Protein AF-0000000082939030 (afdb_homodimer)

InterPro domains:
  IPR020481 Intracellular proteinase inhibitor BsuPI [PF12690] (49-135)
  IPR038144 Intracellular proteinase inhibitor [G3DSA:2.60.40.2360] (42-151)

Organism: NCBI:txid1808955

Solvent-accessible surface area (backbone atoms only — not comparable to full-atom values): 18230 Å² total; per-residue (Å²): 138,85,81,76,84,74,91,91,85,88,84,84,90,90,85,90,88,83,92,78,88,68,80,72,76,74,73,77,71,75,73,68,77,65,82,63,80,65,75,61,36,76,47,55,48,65,44,75,77,48,93,59,28,31,40,43,34,41,32,26,39,28,93,51,74,45,75,42,42,24,58,30,44,51,61,60,45,40,36,35,24,40,82,85,68,46,74,76,44,51,55,66,65,37,40,55,63,49,81,36,78,44,71,48,75,38,42,54,74,32,67,49,74,36,41,38,31,57,71,71,48,65,75,66,71,42,52,33,34,42,39,37,30,44,48,45,67,62,81,80,38,58,68,44,66,43,76,48,72,42,124,128,90,75,80,73,79,87,80,87,79,91,80,85,76,90,85,80,83,74,84,75,79,77,79,73,77,70,76,71,72,73,67,76,63,80,62,79,63,76,62,38,78,45,57,47,65,45,76,79,49,92,60,27,32,40,42,34,40,33,25,40,27,92,50,74,45,75,42,40,23,57,31,45,49,61,58,45,40,34,36,23,41,83,86,68,46,74,76,44,50,56,67,64,36,42,55,62,48,80,36,77,46,72,48,75,37,41,52,74,32,65,49,74,36,43,38,32,56,72,70,48,65,74,67,72,43,52,33,36,43,38,37,32,43,46,46,67,62,80,80,39,59,68,44,65,43,77,48,73,42,126

pLDDT: mean 79.62, std 27.19, range [25.02, 98.81]

Foldseek 3Di:
DCPPPDDDDPCPDDDDDDDDDPPCPVPPPPPPVPPPPPAADFAWDWDAPDAQKIKIKTAARRQAKDKFKAQWPAWKWKFKAAPVRDTPDTPCVVDPTGRDIDMDIAHNGGMDMDMDHCVPVPDDFHKMKMWMFTDGPDDGTNIDMDMDGDD/DPCCPDDDDDDPPDDDPPPPDDPPPPPPPPPPVPPPPPAADFAWDWDAPDAQKIKIKTAARRQAKDKFKAQWPAWKWKFKAAPVRDTPDTPCVVDPTGRDIDMDIAHNGGMDMDMDHCVPVPDDFHKMKMWMFTDGPDDGTNIDMDMDGDD

Structure (mmCIF, N/CA/C/O backbone):
data_AF-0000000082939030-model_v1
#
loop_
_entity.id
_entity.type
_entity.pdbx_description
1 polymer 'Intracellular proteinase inhibitor (BsuPI)'
#
loop_
_atom_site.group_PDB
_atom_site.id
_atom_site.type_symbol
_atom_site.label_atom_id
_atom_site.label_alt_id
_atom_site.label_comp_id
_atom_site.label_asym_id
_atom_site.label_entity_id
_atom_site.label_seq_id
_atom_site.pdbx_PDB_ins_code
_atom_site.Cartn_x
_atom_site.Cartn_y
_atom_site.Cartn_z
_atom_site.occupancy
_atom_site.B_iso_or_equiv
_atom_site.auth_seq_id
_atom_site.auth_comp_id
_atom_site.auth_asym_id
_atom_site.auth_atom_id
_atom_site.pdbx_PDB_model_num
ATOM 1 N N . MET A 1 1 ? 25.219 78.696 67.198 1 27.63 1 MET A N 1
ATOM 2 C CA . MET A 1 1 ? 23.773 78.519 67.307 1 27.63 1 MET A CA 1
ATOM 3 C C . MET A 1 1 ? 23.116 78.547 65.931 1 27.63 1 MET A C 1
ATOM 5 O O . MET A 1 1 ? 23.678 79.096 64.981 1 27.63 1 MET A O 1
ATOM 9 N N . LYS A 1 2 ? 21.917 77.619 65.977 1 35.75 2 LYS A N 1
ATOM 10 C CA . LYS A 1 2 ? 21.156 76.784 65.052 1 35.75 2 LYS A CA 1
ATOM 11 C C . LYS A 1 2 ? 20.314 77.637 64.107 1 35.75 2 LYS A C 1
ATOM 13 O O . LYS A 1 2 ? 19.425 78.368 64.549 1 35.75 2 LYS A O 1
ATOM 18 N N . LYS A 1 3 ? 20.785 78.223 62.992 1 34.64 3 LYS A N 1
ATOM 19 C CA . LYS A 1 3 ? 20.229 78.981 61.876 1 34.64 3 LYS A CA 1
ATOM 20 C C . LYS A 1 3 ? 19.034 78.258 61.261 1 34.64 3 LYS A C 1
ATOM 22 O O . LYS A 1 3 ? 18.673 78.511 60.11 1 34.64 3 LYS A O 1
ATOM 27 N N . LEU A 1 4 ? 18.118 77.507 61.943 1 40.45 4 LEU A N 1
ATOM 28 C CA . LEU A 1 4 ? 17.317 76.431 61.371 1 40.45 4 LEU A CA 1
ATOM 29 C C . LEU A 1 4 ? 16.117 76.99 60.613 1 40.45 4 LEU A C 1
ATOM 31 O O . LEU A 1 4 ? 15.013 76.448 60.705 1 40.45 4 LEU A O 1
ATOM 35 N N . LEU A 1 5 ? 16.196 78.016 59.73 1 34.94 5 LEU A N 1
ATOM 36 C CA . LEU A 1 5 ? 14.947 78.562 59.21 1 34.94 5 LEU A CA 1
ATOM 37 C C . LEU A 1 5 ? 14.15 77.491 58.473 1 34.94 5 LEU A C 1
ATOM 39 O O . LEU A 1 5 ? 14.663 76.854 57.55 1 34.94 5 LEU A O 1
ATOM 43 N N . VAL A 1 6 ? 12.873 76.947 58.691 1 32.8 6 VAL A N 1
ATOM 44 C CA . VAL A 1 6 ? 11.83 75.931 58.6 1 32.8 6 VAL A CA 1
ATOM 45 C C . VAL A 1 6 ? 11.111 76.047 57.259 1 32.8 6 VAL A C 1
ATOM 47 O O . VAL A 1 6 ? 10.629 75.048 56.718 1 32.8 6 VAL A O 1
ATOM 50 N N . ILE A 1 7 ? 10.906 77.179 56.476 1 37.72 7 ILE A N 1
ATOM 51 C CA . ILE A 1 7 ? 9.524 77.273 56.018 1 37.72 7 ILE A CA 1
ATOM 52 C C . ILE A 1 7 ? 9.233 76.15 55.024 1 37.72 7 ILE A C 1
ATOM 54 O O . ILE A 1 7 ? 10.083 75.808 54.199 1 37.72 7 ILE A O 1
ATOM 58 N N . PHE A 1 8 ? 7.811 75.643 54.644 1 34.33 8 PHE A N 1
ATOM 59 C CA . PHE A 1 8 ? 6.743 74.669 54.452 1 34.33 8 PHE A CA 1
ATOM 60 C C . PHE A 1 8 ? 6.624 74.28 52.983 1 34.33 8 PHE A C 1
ATOM 62 O O . PHE A 1 8 ? 7.11 74.995 52.104 1 34.33 8 PHE A O 1
ATOM 69 N N . LEU A 1 9 ? 5.401 73.431 52.402 1 35.35 9 LEU A N 1
ATOM 70 C CA . LEU A 1 9 ? 4.833 72.199 51.865 1 35.35 9 LEU A CA 1
ATOM 71 C C . LEU A 1 9 ? 4.259 72.428 50.471 1 35.35 9 LEU A C 1
ATOM 73 O O . LEU A 1 9 ? 3.267 73.142 50.312 1 35.35 9 LEU A O 1
ATOM 77 N N . SER A 1 10 ? 4.915 72.52 49.252 1 37.52 10 SER A N 1
ATOM 78 C CA . SER A 1 10 ? 4.423 72.851 47.918 1 37.52 10 SER A CA 1
ATOM 79 C C . SER A 1 10 ? 3.419 71.814 47.426 1 37.52 10 SER A C 1
ATOM 81 O O . SER A 1 10 ? 3.735 70.625 47.347 1 37.52 10 SER A O 1
ATOM 83 N N . VAL A 1 11 ? 2 71.928 47.284 1 33.29 11 VAL A N 1
ATOM 84 C CA . VAL A 1 11 ? 0.826 71.096 47.037 1 33.29 11 VAL A CA 1
ATOM 85 C C . VAL A 1 11 ? 0.73 70.767 45.549 1 33.29 11 VAL A C 1
ATOM 87 O O . VAL A 1 11 ? 0.464 71.647 44.727 1 33.29 11 VAL A O 1
ATOM 90 N N . ILE A 1 12 ? 1.333 69.787 44.789 1 36.91 12 ILE A N 1
ATOM 91 C CA . ILE A 1 12 ? 1.419 69.425 43.379 1 36.91 12 ILE A CA 1
ATOM 92 C C . ILE A 1 12 ? 0.128 68.734 42.944 1 36.91 12 ILE A C 1
ATOM 94 O O . ILE A 1 12 ? -0.037 67.529 43.147 1 36.91 12 ILE A O 1
ATOM 98 N N . PHE A 1 13 ? -1.214 69.065 43.159 1 28.65 13 PHE A N 1
ATOM 99 C CA . PHE A 1 13 ? -2.275 68.077 43.009 1 28.65 13 PHE A CA 1
ATOM 100 C C . PHE A 1 13 ? -2.457 67.695 41.545 1 28.65 13 PHE A C 1
ATOM 102 O O . PHE A 1 13 ? -2.057 68.442 40.649 1 28.65 13 PHE A O 1
ATOM 109 N N . MET A 1 14 ? -3.554 66.578 41.044 1 29.01 14 MET A N 1
ATOM 110 C CA . MET A 1 14 ? -3.949 65.321 40.415 1 29.01 14 MET A CA 1
ATOM 111 C C . MET A 1 14 ? -4.69 65.577 39.107 1 29.01 14 MET A C 1
ATOM 113 O O . MET A 1 14 ? -4.471 64.877 38.117 1 29.01 14 MET A O 1
ATOM 117 N N . THR A 1 15 ? -5.951 66.278 38.696 1 30.48 15 THR A N 1
ATOM 118 C CA . THR A 1 15 ? -7.192 65.561 38.425 1 30.48 15 THR A CA 1
ATOM 119 C C . THR A 1 15 ? -7.402 65.392 36.923 1 30.48 15 THR A C 1
ATOM 121 O O . THR A 1 15 ? -7.813 64.324 36.464 1 30.48 15 THR A O 1
ATOM 124 N N . ALA A 1 16 ? -7.603 66.352 35.87 1 33.06 16 ALA A N 1
ATOM 125 C CA . ALA A 1 16 ? -8.897 66.433 35.197 1 33.06 16 ALA A CA 1
ATOM 126 C C . ALA A 1 16 ? -8.964 65.463 34.021 1 33.06 16 ALA A C 1
ATOM 128 O O . ALA A 1 16 ? -7.934 65.094 33.452 1 33.06 16 ALA A O 1
ATOM 129 N N . CYS A 1 17 ? -10.363 64.973 33.2 1 34.7 17 CYS A N 1
ATOM 130 C CA . CYS A 1 17 ? -11.235 64.032 32.504 1 34.7 17 CYS A CA 1
ATOM 131 C C . CYS A 1 17 ? -11.126 64.203 30.994 1 34.7 17 CYS A C 1
ATOM 133 O O . CYS A 1 17 ? -11.734 65.109 30.422 1 34.7 17 CYS A O 1
ATOM 135 N N . GLY A 1 18 ? -10.104 64.376 30.248 1 31.26 18 GLY A N 1
ATOM 136 C CA . GLY A 1 18 ? -10.194 64.746 28.845 1 31.26 18 GLY A CA 1
ATOM 137 C C . GLY A 1 18 ? -10.971 63.743 28.012 1 31.26 18 GLY A C 1
ATOM 138 O O . GLY A 1 18 ? -10.869 62.534 28.232 1 31.26 18 GLY A O 1
ATOM 139 N N . ALA A 1 19 ? -11.98 64.06 27.081 1 31.58 19 ALA A N 1
ATOM 140 C CA . ALA A 1 19 ? -13.083 63.611 26.235 1 31.58 19 ALA A CA 1
ATOM 141 C C . ALA A 1 19 ? -12.601 62.602 25.197 1 31.58 19 ALA A C 1
ATOM 143 O O . ALA A 1 19 ? -11.415 62.563 24.863 1 31.58 19 ALA A O 1
ATOM 144 N N . GLY A 1 20 ? -13.591 61.816 24.394 1 26.85 20 GLY A N 1
ATOM 145 C CA . GLY A 1 20 ? -14.018 60.491 23.973 1 26.85 20 GLY A CA 1
ATOM 146 C C . GLY A 1 20 ? -13.449 60.08 22.628 1 26.85 20 GLY A C 1
ATOM 147 O O . GLY A 1 20 ? -13.134 58.908 22.413 1 26.85 20 GLY A O 1
ATOM 148 N N . ASN A 1 21 ? -13.689 60.785 21.423 1 30.57 21 ASN A N 1
ATOM 149 C CA . ASN A 1 21 ? -14.315 60.12 20.285 1 30.57 21 ASN A CA 1
ATOM 150 C C . ASN A 1 21 ? -13.289 59.363 19.445 1 30.57 21 ASN A C 1
ATOM 152 O O . ASN A 1 21 ? -12.48 59.975 18.746 1 30.57 21 ASN A O 1
ATOM 156 N N . SER A 1 22 ? -12.637 58.367 19.888 1 26.64 22 SER A N 1
ATOM 157 C CA . SER A 1 22 ? -11.517 57.682 19.252 1 26.64 22 SER A CA 1
ATOM 158 C C . SER A 1 22 ? -11.975 56.887 18.034 1 26.64 22 SER A C 1
ATOM 160 O O . SER A 1 22 ? -12.77 55.953 18.159 1 26.64 22 SER A O 1
ATOM 162 N N . GLU A 1 23 ? -12.233 57.635 16.859 1 30.82 23 GLU A N 1
ATOM 163 C CA . GLU A 1 23 ? -12.521 56.888 15.638 1 30.82 23 GLU A CA 1
ATOM 164 C C . GLU A 1 23 ? -11.514 55.761 15.43 1 30.82 23 GLU A C 1
ATOM 166 O O . GLU A 1 23 ? -10.304 55.996 15.422 1 30.82 23 GLU A O 1
ATOM 171 N N . GLN A 1 24 ? -11.801 54.52 15.892 1 27.35 24 GLN A N 1
ATOM 172 C CA . GLN A 1 24 ? -11.085 53.249 15.869 1 27.35 24 GLN A CA 1
ATOM 173 C C . GLN A 1 24 ? -10.743 52.836 14.441 1 27.35 24 GLN A C 1
ATOM 175 O O . GLN A 1 24 ? -11.638 52.608 13.624 1 27.35 24 GLN A O 1
ATOM 180 N N . THR A 1 25 ? -9.924 53.685 13.732 1 30.39 25 THR A N 1
ATOM 181 C CA . THR A 1 25 ? -9.527 53.116 12.448 1 30.39 25 THR A CA 1
ATOM 182 C C . THR A 1 25 ? -9.049 51.677 12.619 1 30.39 25 THR A C 1
ATOM 184 O O . THR A 1 25 ? -8.087 51.419 13.346 1 30.39 25 THR A O 1
ATOM 187 N N . GLN A 1 26 ? -9.975 50.677 12.657 1 28.73 26 GLN A N 1
ATOM 188 C CA . GLN A 1 26 ? -9.759 49.234 12.669 1 28.73 26 GLN A CA 1
ATOM 189 C C . GLN A 1 26 ? -8.735 48.822 11.616 1 28.73 26 GLN A C 1
ATOM 191 O O . GLN A 1 26 ? -8.977 48.968 10.416 1 28.73 26 GLN A O 1
ATOM 196 N N . GLY A 1 27 ? -7.51 49.249 11.771 1 27.67 27 GLY A N 1
ATOM 197 C CA . GLY A 1 27 ? -6.509 48.664 10.893 1 27.67 27 GLY A CA 1
ATOM 198 C C . GLY A 1 27 ? -6.594 47.151 10.815 1 27.67 27 GLY A C 1
ATOM 199 O O . GLY A 1 27 ? -6.541 46.467 11.84 1 27.67 27 GLY A O 1
ATOM 200 N N . ASN A 1 28 ? -7.468 46.548 9.941 1 31.02 28 ASN A N 1
ATOM 201 C CA . ASN A 1 28 ? -7.516 45.132 9.593 1 31.02 28 ASN A CA 1
ATOM 202 C C . ASN A 1 28 ? -6.117 44.552 9.405 1 31.02 28 ASN A C 1
ATOM 204 O O . ASN A 1 28 ? -5.377 44.981 8.518 1 31.02 28 ASN A O 1
ATOM 208 N N . GLY A 1 29 ? -5.387 44.406 10.481 1 28.16 29 GLY A N 1
ATOM 209 C CA . GLY A 1 29 ? -4.173 43.606 10.45 1 28.16 29 GLY A CA 1
ATOM 210 C C . GLY A 1 29 ? -4.332 42.312 9.675 1 28.16 29 GLY A C 1
ATOM 211 O O . GLY A 1 29 ? -5.21 41.503 9.981 1 28.16 29 GLY A O 1
ATOM 212 N N . SER A 1 30 ? -4.196 42.391 8.383 1 32.96 30 SER A N 1
ATOM 213 C CA . SER A 1 30 ? -4.029 41.18 7.587 1 32.96 30 SER A CA 1
ATOM 214 C C . SER A 1 30 ? -3.066 40.205 8.258 1 32.96 30 SER A C 1
ATOM 216 O O . SER A 1 30 ? -1.911 40.547 8.519 1 32.96 30 SER A O 1
ATOM 218 N N . ASP A 1 31 ? -3.531 39.432 9.258 1 32.42 31 ASP A N 1
ATOM 219 C CA . ASP A 1 31 ? -2.866 38.201 9.674 1 32.42 31 ASP A CA 1
ATOM 220 C C . ASP A 1 31 ? -2.298 37.451 8.471 1 32.42 31 ASP A C 1
ATOM 222 O O . ASP A 1 31 ? -3.05 36.905 7.661 1 32.42 31 ASP A O 1
ATOM 226 N N . THR A 1 32 ? -1.376 38.106 7.8 1 32.82 32 THR A N 1
ATOM 227 C CA . THR A 1 32 ? -0.631 37.197 6.937 1 32.82 32 THR A CA 1
ATOM 228 C C . THR A 1 32 ? -0.187 35.959 7.711 1 32.82 32 THR A C 1
ATOM 230 O O . THR A 1 32 ? 0.552 36.065 8.692 1 32.82 32 THR A O 1
ATOM 233 N N . ASN A 1 33 ? -1.096 35.034 8.026 1 34.3 33 ASN A N 1
ATOM 234 C CA . ASN A 1 33 ? -0.663 33.672 8.32 1 34.3 33 ASN A CA 1
ATOM 235 C C . ASN A 1 33 ? 0.625 33.322 7.581 1 34.3 33 ASN A C 1
ATOM 237 O O . ASN A 1 33 ? 0.607 33.078 6.374 1 34.3 33 ASN A O 1
ATOM 241 N N . GLY A 1 34 ? 1.641 34.076 7.76 1 33.07 34 GLY A N 1
ATOM 242 C CA . GLY A 1 34 ? 2.966 33.677 7.313 1 33.07 34 GLY A CA 1
ATOM 243 C C . GLY A 1 34 ? 3.243 32.199 7.511 1 33.07 34 GLY A C 1
ATOM 244 O O . GLY A 1 34 ? 3.209 31.701 8.638 1 33.07 34 GLY A O 1
ATOM 245 N N . SER A 1 35 ? 2.812 31.304 6.677 1 41.14 35 SER A N 1
ATOM 246 C CA . SER A 1 35 ? 3.434 29.985 6.606 1 41.14 35 SER A CA 1
ATOM 247 C C . SER A 1 35 ? 4.93 30.064 6.891 1 41.14 35 SER A C 1
ATOM 249 O O . SER A 1 35 ? 5.719 30.401 6.005 1 41.14 35 SER A O 1
ATOM 251 N N . GLY A 1 36 ? 5.429 30.705 7.941 1 39.02 36 GLY A N 1
ATOM 252 C CA . GLY A 1 36 ? 6.811 30.695 8.392 1 39.02 36 GLY A CA 1
ATOM 253 C C . GLY A 1 36 ? 7.502 29.363 8.168 1 39.02 36 GLY A C 1
ATOM 254 O O . GLY A 1 36 ? 6.943 28.308 8.472 1 39.02 36 GLY A O 1
ATOM 255 N N . ILE A 1 37 ? 8.29 29.198 7.112 1 47.99 37 ILE A N 1
ATOM 256 C CA . ILE A 1 37 ? 9.293 28.14 7.052 1 47.99 37 ILE A CA 1
ATOM 257 C C . ILE A 1 37 ? 9.962 27.985 8.415 1 47.99 37 ILE A C 1
ATOM 259 O O . ILE A 1 37 ? 10.595 28.919 8.913 1 47.99 37 ILE A O 1
ATOM 263 N N . VAL A 1 38 ? 9.309 27.435 9.387 1 53.34 38 VAL A N 1
ATOM 264 C CA . VAL A 1 38 ? 10.036 27.069 10.598 1 53.34 38 VAL A CA 1
ATOM 265 C C . VAL A 1 38 ? 11.319 26.33 10.228 1 53.34 38 VAL A C 1
ATOM 267 O O . VAL A 1 38 ? 11.272 25.196 9.745 1 53.34 38 VAL A O 1
ATOM 270 N N . ALA A 1 39 ? 12.45 26.99 10.027 1 63.66 39 ALA A N 1
ATOM 271 C CA . ALA A 1 39 ? 13.809 26.471 9.892 1 63.66 39 ALA A CA 1
ATOM 272 C C . ALA A 1 39 ? 14.165 25.557 11.061 1 63.66 39 ALA A C 1
ATOM 274 O O . ALA A 1 39 ? 13.712 25.773 12.187 1 63.66 39 ALA A O 1
ATOM 275 N N . GLY A 1 40 ? 14.579 24.304 10.845 1 80.09 40 GLY A N 1
ATOM 276 C CA . GLY A 1 40 ? 15.185 23.423 11.83 1 80.09 40 GLY A CA 1
ATOM 277 C C . GLY A 1 40 ? 14.313 22.232 12.182 1 80.09 40 GLY A C 1
ATOM 278 O O . GLY A 1 40 ? 14.454 21.65 13.259 1 80.09 40 GLY A O 1
ATOM 279 N N . GLU A 1 41 ? 13.222 22.019 11.43 1 93.85 41 GLU A N 1
ATOM 280 C CA . GLU A 1 41 ? 12.414 20.849 11.762 1 93.85 41 GLU A CA 1
ATOM 281 C C . GLU A 1 41 ? 12.003 20.087 10.505 1 93.85 41 GLU A C 1
ATOM 283 O O . GLU A 1 41 ? 12.166 20.586 9.389 1 93.85 41 GLU A O 1
ATOM 288 N N . MET A 1 42 ? 11.605 18.855 10.671 1 97.23 42 MET A N 1
ATOM 289 C CA . MET A 1 42 ? 10.845 18.145 9.647 1 97.23 42 MET A CA 1
ATOM 290 C C . MET A 1 42 ? 9.421 18.683 9.555 1 97.23 42 MET A C 1
ATOM 292 O O . MET A 1 42 ? 8.698 18.712 10.553 1 97.23 42 MET A O 1
ATOM 296 N N . VAL A 1 43 ? 9.007 19.137 8.382 1 97.87 43 VAL A N 1
ATOM 297 C CA . VAL A 1 43 ? 7.724 19.816 8.237 1 97.87 43 VAL A CA 1
ATOM 298 C C . VAL A 1 43 ? 6.805 18.996 7.334 1 97.87 43 VAL A C 1
ATOM 300 O O . VAL A 1 43 ? 7.044 18.885 6.13 1 97.87 43 VAL A O 1
ATOM 303 N N . PRO A 1 44 ? 5.734 18.442 7.863 1 98.52 44 PRO A N 1
ATOM 304 C CA . PRO A 1 44 ? 4.743 17.77 7.021 1 98.52 44 PRO A CA 1
ATOM 305 C C . PRO A 1 44 ? 3.768 18.746 6.364 1 98.52 44 PRO A C 1
ATOM 307 O O . PRO A 1 44 ? 3.472 19.802 6.929 1 98.52 44 PRO A O 1
ATOM 310 N N . SER A 1 45 ? 3.277 18.407 5.171 1 98.6 45 SER A N 1
ATOM 311 C CA . SER A 1 45 ? 2.216 19.135 4.482 1 98.6 45 SER A CA 1
ATOM 312 C C . SER A 1 45 ? 1.326 18.188 3.683 1 98.6 45 SER A C 1
ATOM 314 O O . SER A 1 45 ? 1.759 17.103 3.29 1 98.6 45 SER A O 1
ATOM 316 N N . LEU A 1 46 ? 0.088 18.551 3.544 1 98.81 46 LEU A N 1
ATOM 317 C CA . LEU A 1 46 ? -0.92 17.817 2.787 1 98.81 46 LEU A CA 1
ATOM 318 C C . LEU A 1 46 ? -1.79 18.77 1.974 1 98.81 46 LEU A C 1
ATOM 320 O O . LEU A 1 46 ? -2.447 19.649 2.536 1 98.81 46 LEU A O 1
ATOM 324 N N . ALA A 1 47 ? -1.708 18.585 0.64 1 98.19 47 ALA A N 1
ATOM 325 C CA . ALA A 1 47 ? -2.453 19.485 -0.237 1 98.19 47 ALA A CA 1
ATOM 326 C C . ALA A 1 47 ? -3.184 18.706 -1.327 1 98.19 47 ALA A C 1
ATOM 328 O O . ALA A 1 47 ? -2.656 17.729 -1.862 1 98.19 47 ALA A O 1
ATOM 329 N N . GLU A 1 48 ? -4.315 19.164 -1.676 1 98.13 48 GLU A N 1
ATOM 330 C CA . GLU A 1 48 ? -5.008 18.627 -2.843 1 98.13 48 GLU A CA 1
ATOM 331 C C . GLU A 1 48 ? -4.451 19.218 -4.135 1 98.13 48 GLU A C 1
ATOM 333 O O . GLU A 1 48 ? -4.5 20.432 -4.341 1 98.13 48 GLU A O 1
ATOM 338 N N . LYS A 1 49 ? -3.987 18.33 -4.996 1 97.52 49 LYS A N 1
ATOM 339 C CA . LYS A 1 49 ? -3.356 18.788 -6.23 1 97.52 49 LYS A CA 1
ATOM 340 C C . LYS A 1 49 ? -4.351 18.799 -7.386 1 97.52 49 LYS A C 1
ATOM 342 O O . LYS A 1 49 ? -4.202 19.572 -8.334 1 97.52 49 LYS A O 1
ATOM 347 N N . SER A 1 50 ? -5.276 17.932 -7.383 1 96.59 50 SER A N 1
ATOM 348 C CA . SER A 1 50 ? -6.415 17.826 -8.289 1 96.59 50 SER A CA 1
ATOM 349 C C . SER A 1 50 ? -7.596 17.136 -7.614 1 96.59 50 SER A C 1
ATOM 351 O O . SER A 1 50 ? -7.514 16.756 -6.444 1 96.59 50 SER A O 1
ATOM 353 N N . THR A 1 51 ? -8.652 17.043 -8.267 1 96 51 THR A N 1
ATOM 354 C CA . THR A 1 51 ? -9.867 16.528 -7.647 1 96 51 THR A CA 1
ATOM 355 C C . THR A 1 51 ? -9.606 15.178 -6.985 1 96 51 THR A C 1
ATOM 357 O O . THR A 1 51 ? -9.344 14.186 -7.669 1 96 51 THR A O 1
ATOM 360 N N . LEU A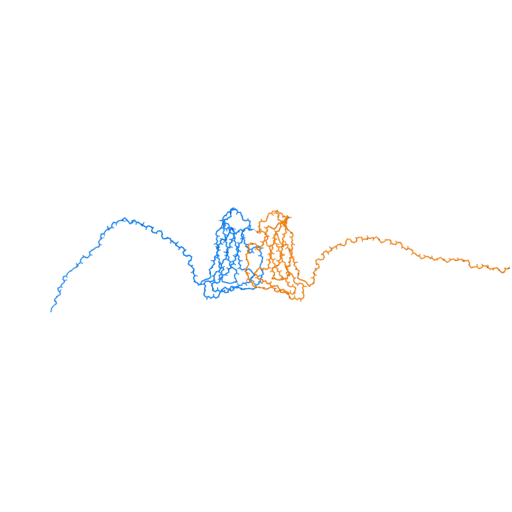 1 52 ? -9.638 15.203 -5.698 1 97.04 52 LEU A N 1
ATOM 361 C CA . LEU A 1 52 ? -9.545 14.015 -4.857 1 97.04 52 LEU A CA 1
ATOM 362 C C . LEU A 1 52 ? -8.168 13.37 -4.978 1 97.04 52 LEU A C 1
ATOM 364 O O . LEU A 1 52 ? -8.009 12.179 -4.701 1 97.04 52 LEU A O 1
ATOM 368 N N . MET A 1 53 ? -7.141 14.176 -5.488 1 97.62 53 MET A N 1
ATOM 369 C CA . MET A 1 53 ? -5.732 13.799 -5.535 1 97.62 53 MET A CA 1
ATOM 370 C C . MET A 1 53 ? -4.905 14.663 -4.589 1 97.62 53 MET A C 1
ATOM 372 O O . MET A 1 53 ? -4.896 15.889 -4.709 1 97.62 53 MET A O 1
ATOM 376 N N . PHE A 1 54 ? -4.184 14 -3.698 1 98.56 54 PHE A N 1
ATOM 377 C CA . PHE A 1 54 ? -3.476 14.727 -2.651 1 98.56 54 PHE A CA 1
ATOM 378 C C . PHE A 1 54 ? -1.986 14.407 -2.683 1 98.56 54 PHE A C 1
ATOM 380 O O . PHE A 1 54 ? -1.587 13.326 -3.12 1 98.56 54 PHE A O 1
ATOM 387 N N . GLU A 1 55 ? -1.254 15.333 -2.275 1 98.54 55 GLU A N 1
ATOM 388 C CA . GLU A 1 55 ? 0.185 15.175 -2.088 1 98.54 55 GLU A CA 1
ATOM 389 C C . GLU A 1 55 ? 0.575 15.353 -0.624 1 98.54 55 GLU A C 1
ATOM 391 O O . GLU A 1 55 ? 0.332 16.408 -0.035 1 98.54 55 GLU A O 1
ATOM 396 N N . TYR A 1 56 ? 1.013 14.296 0.028 1 98.61 56 TYR A N 1
ATOM 397 C CA . TYR A 1 56 ? 1.605 14.297 1.362 1 98.61 56 TYR A CA 1
ATOM 398 C C . TYR A 1 56 ? 3.12 14.436 1.285 1 98.61 56 TYR A C 1
ATOM 400 O O . TYR A 1 56 ? 3.8 13.587 0.704 1 98.61 56 TYR A O 1
ATOM 408 N N . LYS A 1 57 ? 3.732 15.476 1.926 1 98.28 57 LYS A N 1
ATOM 409 C CA . LYS A 1 57 ? 5.16 15.776 1.863 1 98.28 57 LYS A CA 1
ATOM 410 C C . LYS A 1 57 ? 5.744 15.962 3.261 1 98.28 57 LYS A C 1
ATOM 412 O O . LYS A 1 57 ? 5.087 16.514 4.146 1 98.28 57 LYS A O 1
ATOM 417 N N . ILE A 1 58 ? 6.941 15.495 3.43 1 98.24 58 ILE A N 1
ATOM 418 C CA . ILE A 1 58 ? 7.752 15.806 4.603 1 98.24 58 ILE A CA 1
ATOM 419 C C . ILE A 1 58 ? 9.066 16.449 4.166 1 98.24 58 ILE A C 1
ATOM 421 O O . ILE A 1 58 ? 9.906 15.797 3.541 1 98.24 58 ILE A O 1
ATOM 425 N N . LYS A 1 59 ? 9.27 17.659 4.501 1 98.17 59 LYS A N 1
ATOM 426 C CA . LYS A 1 59 ? 10.465 18.4 4.11 1 98.17 59 LYS A CA 1
ATOM 427 C C . LYS A 1 59 ? 11.434 18.539 5.28 1 98.17 59 LYS A C 1
ATOM 429 O O . LYS A 1 59 ? 11.024 18.857 6.398 1 98.17 59 LYS A O 1
ATOM 434 N N . ASN A 1 60 ? 12.684 18.311 5.031 1 98.13 60 ASN A N 1
ATOM 435 C CA . ASN A 1 60 ? 13.726 18.522 6.03 1 98.13 60 ASN A CA 1
ATOM 436 C C . ASN A 1 60 ? 14.262 19.95 5.99 1 98.13 60 ASN A C 1
ATOM 438 O O . ASN A 1 60 ? 15.095 20.281 5.143 1 98.13 60 ASN A O 1
ATOM 442 N N . GLN A 1 61 ? 13.818 20.662 6.927 1 97.26 61 GLN A N 1
ATOM 443 C CA . GLN A 1 61 ? 14.286 22.041 7.006 1 97.26 61 GLN A CA 1
ATOM 444 C C . GLN A 1 61 ? 15.336 22.204 8.101 1 97.26 61 GLN A C 1
ATOM 446 O O . GLN A 1 61 ? 15.514 23.298 8.641 1 97.26 61 GLN A O 1
ATOM 451 N N . THR A 1 62 ? 15.85 21.175 8.514 1 96.12 62 THR A N 1
ATOM 452 C CA . THR A 1 62 ? 16.986 21.22 9.428 1 96.12 62 THR A CA 1
ATOM 453 C C . THR A 1 62 ? 18.297 21.33 8.656 1 96.12 62 THR A C 1
ATOM 455 O O . THR A 1 62 ? 18.297 21.365 7.424 1 96.12 62 THR A O 1
ATOM 458 N N . GLU A 1 63 ? 19.379 21.346 9.364 1 96.44 63 GLU A N 1
ATOM 459 C CA . GLU A 1 63 ? 20.698 21.481 8.753 1 96.44 63 GLU A CA 1
ATOM 460 C C . GLU A 1 63 ? 21.43 20.142 8.718 1 96.44 63 GLU A C 1
ATOM 462 O O . GLU A 1 63 ? 22.6 20.078 8.335 1 96.44 63 GLU A O 1
ATOM 467 N N . SER A 1 64 ? 20.74 19.075 9.114 1 97.07 64 SER A N 1
ATOM 468 C CA . SER A 1 64 ? 21.377 17.764 9.186 1 97.07 64 SER A CA 1
ATOM 469 C C . SER A 1 64 ? 20.526 16.698 8.504 1 97.07 64 SER A C 1
ATOM 471 O O . SER A 1 64 ? 19.315 16.87 8.347 1 97.07 64 SER A O 1
ATOM 473 N N . ASP A 1 65 ? 21.188 15.659 8.124 1 97.54 65 ASP A N 1
ATOM 474 C CA . ASP A 1 65 ? 20.464 14.492 7.629 1 97.54 65 ASP A CA 1
ATOM 475 C C . ASP A 1 65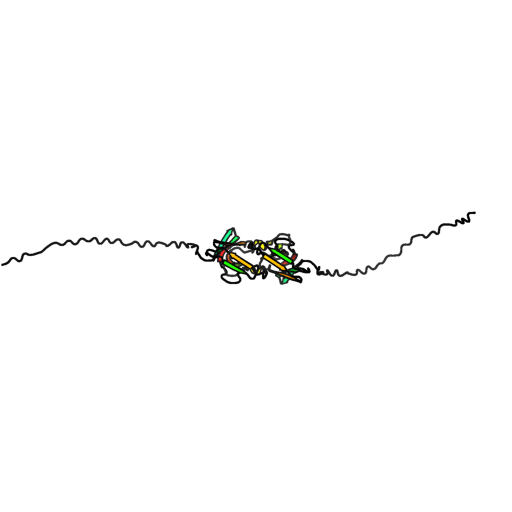 ? 19.525 13.935 8.697 1 97.54 65 ASP A C 1
ATOM 477 O O . ASP A 1 65 ? 19.893 13.847 9.87 1 97.54 65 ASP A O 1
ATOM 481 N N . VAL A 1 66 ? 18.335 13.641 8.3 1 97.16 66 VAL A N 1
ATOM 482 C CA . VAL A 1 66 ? 17.399 12.937 9.17 1 97.16 66 VAL A CA 1
ATOM 483 C C . VAL A 1 66 ? 17.142 11.534 8.625 1 97.16 66 VAL A C 1
ATOM 485 O O . VAL A 1 66 ? 16.749 11.373 7.467 1 97.16 66 VAL A O 1
ATOM 488 N N . THR A 1 67 ? 17.42 10.529 9.379 1 96.86 67 THR A N 1
ATOM 489 C CA . THR A 1 67 ? 17.193 9.145 8.978 1 96.86 67 THR A CA 1
ATOM 490 C C . THR A 1 67 ? 15.976 8.566 9.694 1 96.86 67 THR A C 1
ATOM 492 O O . THR A 1 67 ? 15.899 8.599 10.924 1 96.86 67 THR A O 1
ATOM 495 N N . LEU A 1 68 ? 15.012 8.106 8.904 1 96.61 68 LEU A N 1
ATOM 496 C CA . LEU A 1 68 ? 13.839 7.406 9.416 1 96.61 68 LEU A CA 1
ATOM 497 C C . LEU A 1 68 ? 13.972 5.901 9.212 1 96.61 68 LEU A C 1
ATOM 499 O O . LEU A 1 68 ? 14.183 5.438 8.089 1 96.61 68 LEU A O 1
ATOM 503 N N . GLU A 1 69 ? 13.795 5.155 10.285 1 96.02 69 GLU A N 1
ATOM 504 C CA . GLU A 1 69 ? 13.875 3.699 10.21 1 96.02 69 GLU A CA 1
ATOM 505 C C . GLU A 1 69 ? 12.486 3.068 10.243 1 96.02 69 GLU A C 1
ATOM 507 O O . GLU A 1 69 ? 11.593 3.557 10.937 1 96.02 69 GLU A O 1
ATOM 512 N N . PHE A 1 70 ? 12.418 2.002 9.49 1 93.62 70 PHE A N 1
ATOM 513 C CA . PHE A 1 70 ? 11.142 1.307 9.373 1 93.62 70 PHE A CA 1
ATOM 514 C C . PHE A 1 70 ? 11.317 -0.189 9.608 1 93.62 70 PHE A C 1
ATOM 516 O O . PHE A 1 70 ? 12.333 -0.769 9.219 1 93.62 70 PHE A O 1
ATOM 523 N N . THR A 1 71 ? 10.257 -0.788 10.154 1 93.14 71 THR A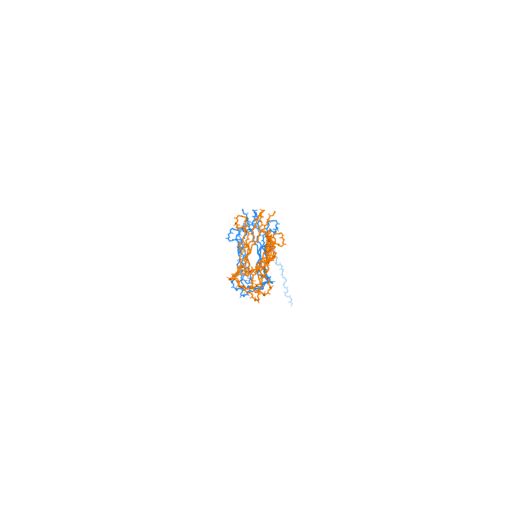 N 1
ATOM 524 C CA . THR A 1 71 ? 10.287 -2.223 10.413 1 93.14 71 THR A CA 1
ATOM 525 C C . THR A 1 71 ? 9.433 -2.974 9.396 1 93.14 71 THR A C 1
ATOM 527 O O . THR A 1 71 ? 9.303 -4.198 9.47 1 93.14 71 THR A O 1
ATOM 530 N N . SER A 1 72 ? 8.809 -2.249 8.595 1 91.29 72 SER A N 1
ATOM 531 C CA . SER A 1 72 ? 7.993 -2.819 7.528 1 91.29 72 SER A CA 1
ATOM 532 C C . SER A 1 72 ? 8.207 -2.078 6.212 1 91.29 72 SER A C 1
ATOM 534 O O . SER A 1 72 ? 8.836 -1.018 6.186 1 91.29 72 SER A O 1
ATOM 536 N N . SER A 1 73 ? 7.724 -2.627 5.1 1 89.52 73 SER A N 1
ATOM 537 C CA . SER A 1 73 ? 7.783 -1.961 3.803 1 89.52 73 SER A CA 1
ATOM 538 C C . SER A 1 73 ? 6.831 -0.771 3.749 1 89.52 73 SER A C 1
ATOM 540 O O . SER A 1 73 ? 6.915 0.056 2.839 1 89.52 73 SER A O 1
ATOM 542 N N . GLN A 1 74 ? 5.966 -0.64 4.686 1 92.69 74 GLN A N 1
ATOM 543 C CA . GLN A 1 74 ? 5.053 0.497 4.748 1 92.69 74 GLN A CA 1
ATOM 544 C C . GLN A 1 74 ? 5.786 1.77 5.157 1 92.69 74 GLN A C 1
ATOM 546 O O . GLN A 1 74 ? 6.536 1.774 6.136 1 92.69 74 GLN A O 1
ATOM 551 N N . ARG A 1 75 ? 5.527 2.894 4.447 1 94.26 75 ARG A N 1
ATOM 552 C CA . ARG A 1 75 ? 6.21 4.147 4.752 1 94.26 75 ARG A CA 1
ATOM 553 C C . ARG A 1 75 ? 5.236 5.182 5.306 1 94.26 75 ARG A C 1
ATOM 555 O O . ARG A 1 75 ? 5.628 6.061 6.076 1 94.26 75 ARG A O 1
ATOM 562 N N . TYR A 1 76 ? 4.032 5.03 4.924 1 96.82 76 TYR A N 1
ATOM 563 C CA . TYR A 1 76 ? 3.014 5.964 5.393 1 96.82 76 TYR A CA 1
ATOM 564 C C . TYR A 1 76 ? 1.641 5.302 5.428 1 96.82 76 TYR A C 1
ATOM 566 O O . TYR A 1 76 ? 1.477 4.174 4.957 1 96.82 76 TYR A O 1
ATOM 574 N N . ASP A 1 77 ? 0.744 5.955 6.067 1 97.33 77 ASP A N 1
ATOM 575 C CA . ASP A 1 77 ? -0.65 5.532 6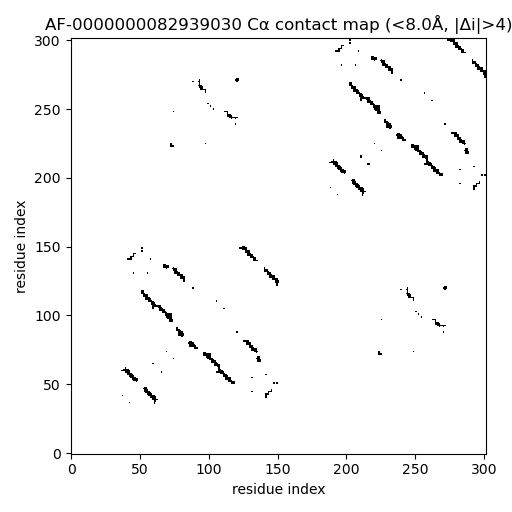.149 1 97.33 77 ASP A CA 1
ATOM 576 C C . ASP A 1 77 ? -1.594 6.729 6.053 1 97.33 77 ASP A C 1
ATOM 578 O O . ASP A 1 77 ? -1.156 7.879 6.131 1 97.33 77 ASP A O 1
ATOM 582 N N . PHE A 1 78 ? -2.821 6.38 5.727 1 97.69 78 PHE A N 1
ATOM 583 C CA . PHE A 1 78 ? -3.826 7.437 5.76 1 97.69 78 PHE A CA 1
ATOM 584 C C . PHE A 1 78 ? -5.206 6.862 6.057 1 97.69 78 PHE A C 1
ATOM 586 O O . PHE A 1 78 ? -5.449 5.673 5.84 1 97.69 78 PHE A O 1
ATOM 593 N N . SER A 1 79 ? -6.053 7.719 6.55 1 97.47 79 SER A N 1
ATOM 594 C CA . SER A 1 79 ? -7.453 7.39 6.797 1 97.47 79 SER A CA 1
ATOM 595 C C . SER A 1 79 ? -8.376 8.504 6.315 1 97.47 79 SER A C 1
ATOM 597 O O . SER A 1 79 ? -7.944 9.646 6.143 1 97.47 79 SER A O 1
ATOM 599 N N . VAL A 1 80 ? -9.573 8.149 6.045 1 97.23 80 VAL A N 1
ATOM 600 C CA . VAL A 1 80 ? -10.624 9.102 5.705 1 97.23 80 VAL A CA 1
ATOM 601 C C . VAL A 1 80 ? -11.74 9.034 6.745 1 97.23 80 VAL A C 1
ATOM 603 O O . VAL A 1 80 ? -12.235 7.951 7.064 1 97.23 80 VAL A O 1
ATOM 606 N N . GLU A 1 81 ? -12.027 10.168 7.213 1 98 81 GLU A N 1
ATOM 607 C CA . GLU A 1 81 ? -13.112 10.301 8.18 1 98 81 GLU A CA 1
ATOM 608 C C . GLU A 1 81 ? -14.266 11.118 7.605 1 98 81 GLU A C 1
ATOM 610 O O . GLU A 1 81 ? -14.046 12.074 6.858 1 98 81 GLU A O 1
ATOM 615 N N . ASN A 1 82 ? -15.46 10.705 8.037 1 96.53 82 ASN A N 1
ATOM 616 C CA . ASN A 1 82 ? -16.597 11.528 7.638 1 96.53 82 ASN A CA 1
ATOM 617 C C . ASN A 1 82 ? -16.857 12.648 8.641 1 96.53 82 ASN A C 1
ATOM 619 O O . ASN A 1 82 ? -16.1 12.818 9.599 1 96.53 82 ASN A O 1
ATOM 623 N N . LYS A 1 83 ? -17.887 13.396 8.348 1 92.7 83 LYS A N 1
ATOM 624 C CA . LYS A 1 83 ? -18.182 14.592 9.131 1 92.7 83 LYS A CA 1
ATOM 625 C C . LYS A 1 83 ? -18.543 14.232 10.57 1 92.7 83 LYS A C 1
ATOM 627 O O . LYS A 1 83 ? -18.462 15.076 11.465 1 92.7 83 LYS A O 1
ATOM 632 N N . LYS A 1 84 ? -18.935 12.991 10.771 1 94.3 84 LYS A N 1
ATOM 633 C CA . LYS A 1 84 ? -19.322 12.553 12.109 1 94.3 84 LYS A CA 1
ATOM 634 C C . LYS A 1 84 ? -18.111 12.067 12.9 1 94.3 84 LYS A C 1
ATOM 636 O O . LYS A 1 84 ? -18.242 11.657 14.056 1 94.3 84 LYS A O 1
ATOM 641 N N . GLY A 1 85 ? -16.984 11.988 12.312 1 94.13 85 GLY A N 1
ATOM 642 C CA . GLY A 1 85 ? -15.77 11.556 12.987 1 94.13 85 GLY A CA 1
ATOM 643 C C . GLY A 1 85 ? -15.522 10.064 12.869 1 94.13 85 GLY A C 1
ATOM 644 O O . GLY A 1 85 ? -14.618 9.527 13.514 1 94.13 85 GLY A O 1
ATOM 645 N N . GLU A 1 86 ? -16.295 9.488 12.047 1 95.92 86 GLU A N 1
ATOM 646 C CA . GLU A 1 86 ? -16.127 8.053 11.833 1 95.92 86 GLU A CA 1
ATOM 647 C C . GLU A 1 86 ? -15.076 7.774 10.762 1 95.92 86 GLU A C 1
ATOM 649 O O . GLU A 1 86 ? -15.096 8.385 9.692 1 95.92 86 GLU A O 1
ATOM 654 N N . GLU A 1 87 ? -14.168 6.902 11.082 1 96.24 87 GLU A N 1
ATOM 655 C CA . GLU A 1 87 ? -13.225 6.433 10.07 1 96.24 87 GLU A CA 1
ATOM 656 C C . GLU A 1 87 ? -13.899 5.482 9.086 1 96.24 87 GLU A C 1
ATOM 658 O O . GLU A 1 87 ? -14.307 4.38 9.46 1 96.24 87 GLU A O 1
ATOM 663 N N . ILE A 1 88 ? -13.982 5.939 7.866 1 93.13 88 ILE A N 1
ATOM 664 C CA . ILE A 1 88 ? -14.709 5.094 6.925 1 93.13 88 ILE A CA 1
ATOM 665 C C . ILE A 1 88 ? -13.72 4.33 6.047 1 93.13 88 ILE A C 1
ATOM 667 O O . ILE A 1 88 ? -14.109 3.421 5.31 1 93.13 88 ILE A O 1
ATOM 671 N N . TYR A 1 89 ? -12.464 4.776 6.047 1 93.76 89 TYR A N 1
ATOM 672 C CA . TYR A 1 89 ? -11.423 4.116 5.267 1 93.76 89 TYR A CA 1
ATOM 673 C C . TYR A 1 89 ? -10.07 4.224 5.961 1 93.76 89 TYR A C 1
ATOM 675 O O . TYR A 1 89 ? -9.724 5.278 6.499 1 93.76 89 TYR A O 1
ATOM 683 N N . LEU A 1 90 ? -9.33 3.123 6.033 1 95.72 90 LEU A N 1
ATOM 684 C CA . LEU A 1 90 ? -7.949 3.052 6.496 1 95.72 90 LEU A CA 1
ATOM 685 C C . LEU A 1 90 ? -7.08 2.29 5.5 1 95.72 90 LEU A C 1
ATOM 687 O O . LEU A 1 90 ? -7.354 1.128 5.193 1 95.72 90 LEU A O 1
ATOM 691 N N . PHE A 1 91 ? -6.036 2.961 4.998 1 94.64 91 PHE A N 1
ATOM 692 C CA . PHE A 1 91 ? -5.212 2.409 3.929 1 94.64 91 PHE A CA 1
ATOM 693 C C . PHE A 1 91 ? -4.564 1.101 4.364 1 94.64 91 PHE A C 1
ATOM 695 O O . PHE A 1 91 ? -4.584 0.115 3.624 1 94.64 91 PHE A O 1
ATOM 702 N N . SER A 1 92 ? -4.023 1.013 5.566 1 94.27 92 SER A N 1
ATOM 703 C CA . SER A 1 92 ? -3.322 -0.175 6.042 1 94.27 92 SER A CA 1
ATOM 704 C C . SER A 1 92 ? -4.286 -1.337 6.256 1 94.27 92 SER A C 1
ATOM 706 O O . SER A 1 92 ? -3.859 -2.473 6.476 1 94.27 92 SER A O 1
ATOM 708 N N . SER A 1 93 ? -5.592 -1.045 6.231 1 92.86 93 SER A N 1
ATOM 709 C CA . SER A 1 93 ? -6.557 -2.128 6.389 1 92.86 93 SER A CA 1
ATOM 710 C C . SER A 1 93 ? -6.709 -2.927 5.099 1 92.86 93 SER A C 1
ATOM 712 O O . SER A 1 93 ? -7.243 -4.038 5.11 1 92.86 93 SER A O 1
ATOM 714 N N . LEU A 1 94 ? -6.334 -2.377 3.938 1 91.41 94 LEU A N 1
ATOM 715 C CA . LEU A 1 94 ? -6.522 -3.004 2.634 1 91.41 94 LEU A CA 1
ATOM 716 C C . LEU A 1 94 ? -5.466 -4.076 2.388 1 91.41 94 LEU A C 1
ATOM 718 O O . LEU A 1 94 ? -5.73 -5.068 1.705 1 91.41 94 LEU A O 1
ATOM 722 N N . ALA A 1 95 ? -4.33 -3.756 2.962 1 90.27 95 ALA A N 1
ATOM 723 C CA . ALA A 1 95 ? -3.191 -4.603 2.618 1 90.27 95 ALA A CA 1
ATOM 724 C C . ALA A 1 95 ? -2.245 -4.758 3.805 1 90.27 95 ALA A C 1
ATOM 726 O O . ALA A 1 95 ? -2.246 -3.931 4.72 1 90.27 95 ALA A O 1
ATOM 727 N N . SER A 1 96 ? -1.581 -5.9 3.713 1 92.05 96 SER A N 1
ATOM 728 C CA . SER A 1 96 ? -0.481 -6.071 4.656 1 92.05 96 SER A CA 1
ATOM 729 C C . SER A 1 96 ? 0.851 -5.675 4.029 1 92.05 96 SER A C 1
ATOM 731 O O . SER A 1 96 ? 0.954 -5.543 2.807 1 92.05 96 SER A O 1
ATOM 733 N N . PHE A 1 97 ? 1.834 -5.451 4.849 1 91.78 97 PHE A N 1
ATOM 734 C CA . PHE A 1 97 ? 3.18 -5.049 4.457 1 91.78 97 PHE A CA 1
ATOM 735 C C . PHE A 1 97 ? 4.218 -6.016 5.015 1 91.78 97 PHE A C 1
ATOM 737 O O . PHE A 1 97 ? 4.084 -6.496 6.143 1 91.78 97 PHE A O 1
ATOM 744 N N . LEU A 1 98 ? 5.218 -6.26 4.231 1 89.81 98 LEU A N 1
ATOM 745 C CA . LEU A 1 98 ? 6.291 -7.151 4.657 1 89.81 98 LEU A CA 1
ATOM 746 C C . LEU A 1 98 ? 7.084 -6.536 5.806 1 89.81 98 LEU A C 1
ATOM 748 O O . LEU A 1 98 ? 7.364 -5.336 5.799 1 89.81 98 LEU A O 1
ATOM 752 N N . GLN A 1 99 ? 7.362 -7.412 6.759 1 87.85 99 GLN A N 1
ATOM 753 C CA . GLN A 1 99 ? 8.26 -6.967 7.819 1 87.85 99 GLN A CA 1
ATOM 754 C C . GLN A 1 99 ? 9.696 -6.862 7.316 1 87.85 99 GLN A C 1
ATOM 756 O O . GLN A 1 99 ? 10.476 -7.809 7.445 1 87.85 99 GLN A O 1
ATOM 761 N N . ALA A 1 100 ? 10.022 -5.892 6.628 1 84.61 100 ALA A N 1
ATOM 762 C CA . ALA A 1 100 ? 11.338 -5.626 6.054 1 84.61 100 ALA A CA 1
ATOM 763 C C . ALA A 1 100 ? 11.944 -4.353 6.638 1 84.61 100 ALA A C 1
ATOM 765 O O . ALA A 1 100 ? 11.368 -3.27 6.513 1 84.61 100 ALA A O 1
ATOM 766 N N . LEU A 1 101 ? 13.099 -4.521 7.189 1 86.84 101 LEU A N 1
ATOM 767 C CA . LEU A 1 101 ? 13.801 -3.361 7.727 1 86.84 101 LEU A CA 1
ATOM 768 C C . LEU A 1 101 ? 14.266 -2.439 6.604 1 86.84 101 LEU A C 1
ATOM 770 O O . LEU A 1 101 ? 14.711 -2.907 5.555 1 86.84 101 LEU A O 1
ATOM 774 N N . GLY A 1 102 ? 14.08 -1.141 6.812 1 86.86 102 GLY A N 1
ATOM 775 C CA . GLY A 1 102 ? 14.547 -0.136 5.871 1 86.86 102 GLY A CA 1
ATOM 776 C C . GLY A 1 102 ? 14.692 1.241 6.491 1 86.86 102 GLY A C 1
ATOM 777 O O . GLY A 1 102 ? 14.374 1.435 7.666 1 86.86 102 GLY A O 1
ATOM 778 N N . LYS A 1 103 ? 15.291 2.048 5.725 1 92.51 103 LYS A N 1
ATOM 779 C CA . LYS A 1 103 ? 15.449 3.417 6.208 1 92.51 103 LYS A CA 1
ATOM 780 C C . LYS A 1 103 ? 15.312 4.421 5.068 1 92.51 103 LYS A C 1
ATOM 782 O O . LYS A 1 103 ? 15.519 4.078 3.903 1 92.51 103 LYS A O 1
ATOM 787 N N . GLU A 1 104 ? 14.849 5.552 5.353 1 93.59 104 GLU A N 1
ATOM 788 C CA . GLU A 1 104 ? 14.853 6.729 4.489 1 93.59 104 GLU A CA 1
ATOM 789 C C . GLU A 1 104 ? 15.688 7.855 5.093 1 93.59 104 GLU A C 1
ATOM 791 O O . GLU A 1 104 ? 15.448 8.272 6.228 1 93.59 104 GLU A O 1
ATOM 796 N N . THR A 1 105 ? 16.689 8.258 4.368 1 95.84 105 THR A N 1
ATOM 797 C CA . THR A 1 105 ? 17.459 9.427 4.781 1 95.84 105 THR A CA 1
ATOM 798 C C . THR A 1 105 ? 17.064 10.651 3.96 1 95.84 105 THR A C 1
ATOM 800 O O . THR A 1 105 ? 17.09 10.614 2.728 1 95.84 105 THR A O 1
ATOM 803 N N . VAL A 1 106 ? 16.708 11.642 4.718 1 96.97 106 VAL A N 1
ATOM 804 C CA . VAL A 1 106 ? 16.309 12.898 4.092 1 96.97 106 VAL A CA 1
ATOM 805 C C . VAL A 1 106 ? 17.363 13.968 4.362 1 96.97 106 VAL A C 1
ATOM 807 O O . VAL A 1 106 ? 17.564 14.375 5.509 1 96.97 106 VAL A O 1
ATOM 810 N N . LYS A 1 107 ? 18.003 14.49 3.337 1 97.66 107 LYS A N 1
ATOM 811 C CA . LYS A 1 107 ? 19.026 15.522 3.474 1 97.66 107 LYS A CA 1
ATOM 812 C C . LYS A 1 107 ? 18.396 16.9 3.656 1 97.66 107 LYS A C 1
ATOM 814 O O . LYS A 1 107 ? 17.22 17.097 3.344 1 97.66 107 LYS A O 1
ATOM 819 N N . PRO A 1 108 ? 19.249 17.785 4.195 1 97.84 108 PRO A N 1
ATOM 820 C CA . PRO A 1 108 ? 18.728 19.149 4.307 1 97.84 108 PRO A CA 1
ATOM 821 C C . PRO A 1 108 ? 18.143 19.667 2.995 1 97.84 108 PRO A C 1
ATOM 823 O O . PRO A 1 108 ? 18.781 19.558 1.944 1 97.84 108 PRO A O 1
ATOM 826 N N . GLY A 1 109 ? 16.953 20.145 3.071 1 97.1 109 GLY A N 1
ATOM 827 C CA . GLY A 1 109 ? 16.319 20.722 1.896 1 97.1 109 GLY A CA 1
ATOM 828 C C . GLY A 1 109 ? 15.559 19.703 1.067 1 97.1 109 GLY A C 1
ATOM 829 O O . GLY A 1 109 ? 14.729 20.069 0.232 1 97.1 109 GLY A O 1
ATOM 830 N N . GLU A 1 110 ? 15.789 18.426 1.328 1 97.55 110 GLU A N 1
ATOM 831 C CA . GLU A 1 110 ? 15.114 17.366 0.585 1 97.55 110 GLU A CA 1
ATOM 832 C C . GLU A 1 110 ? 13.741 17.063 1.18 1 97.55 110 GLU A C 1
ATOM 834 O O . GLU A 1 110 ? 13.411 17.542 2.267 1 97.55 110 GLU A O 1
ATOM 839 N N . GLU A 1 111 ? 12.92 16.401 0.405 1 97.34 111 GLU A N 1
ATOM 840 C CA . GLU A 1 111 ? 11.575 16.05 0.848 1 97.34 111 GLU A CA 1
ATOM 841 C C . GLU A 1 111 ? 11.215 14.623 0.444 1 97.34 111 GLU A C 1
ATOM 843 O O . GLU A 1 111 ? 11.721 14.109 -0.556 1 97.34 111 GLU A O 1
ATOM 848 N N . LEU A 1 112 ? 10.404 14.033 1.259 1 96.69 112 LEU A N 1
ATOM 849 C CA . LEU A 1 112 ? 9.657 12.844 0.861 1 96.69 112 LEU A CA 1
ATOM 850 C C . LEU A 1 112 ? 8.278 13.221 0.331 1 96.69 112 LEU A C 1
ATOM 852 O O . LEU A 1 112 ? 7.591 14.061 0.917 1 96.69 112 LEU A O 1
ATOM 856 N N . VAL A 1 113 ? 7.896 12.612 -0.824 1 96.58 113 VAL A N 1
ATOM 857 C CA . VAL A 1 113 ? 6.626 12.965 -1.448 1 96.58 113 VAL A CA 1
ATOM 858 C C . VAL A 1 113 ? 5.81 11.701 -1.711 1 96.58 113 VAL A C 1
ATOM 860 O O . VAL A 1 113 ? 6.312 10.743 -2.302 1 96.58 113 VAL A O 1
ATOM 863 N N . TYR A 1 114 ? 4.558 11.72 -1.278 1 97.16 114 TYR A N 1
ATOM 864 C CA . TYR A 1 114 ? 3.603 10.641 -1.505 1 97.16 114 TYR A CA 1
ATOM 865 C C . TYR A 1 114 ? 2.302 11.177 -2.09 1 97.16 114 TYR A C 1
ATOM 867 O O . TYR A 1 114 ? 1.777 12.191 -1.624 1 97.16 114 TYR A O 1
ATOM 875 N N . GLU A 1 115 ? 1.843 10.533 -3.071 1 97.05 115 GLU A N 1
ATOM 876 C CA . GLU A 1 115 ? 0.551 10.89 -3.649 1 97.05 115 GLU A CA 1
ATOM 877 C C . GLU A 1 115 ? -0.553 9.962 -3.151 1 97.05 115 GLU A C 1
ATOM 879 O O . GLU A 1 115 ? -0.342 8.755 -3.017 1 97.05 115 GLU A O 1
ATOM 884 N N . ILE A 1 116 ? -1.704 10.463 -2.908 1 97.45 116 ILE A N 1
ATOM 885 C CA . ILE A 1 116 ? -2.88 9.747 -2.426 1 97.45 116 ILE A CA 1
ATOM 886 C C . ILE A 1 116 ? -4.074 10.049 -3.33 1 97.45 116 ILE A C 1
ATOM 888 O O . ILE A 1 116 ? -4.424 11.213 -3.537 1 97.45 116 ILE A O 1
ATOM 892 N N . ASN A 1 117 ? -4.63 9.073 -3.847 1 96.31 117 ASN A N 1
ATOM 893 C CA . ASN A 1 117 ? -5.812 9.157 -4.698 1 96.31 117 ASN A CA 1
ATOM 894 C C . ASN A 1 117 ? -7.037 8.554 -4.017 1 96.31 117 ASN A C 1
ATOM 896 O O . ASN A 1 117 ? -7.144 7.333 -3.891 1 96.31 117 ASN A O 1
ATOM 900 N N . VAL A 1 118 ? -8.001 9.35 -3.66 1 94.49 118 VAL A N 1
ATOM 901 C CA . VAL A 1 118 ? -9.134 8.811 -2.916 1 94.49 118 VAL A CA 1
ATOM 902 C C . VAL A 1 118 ? -10.334 8.648 -3.847 1 94.49 118 VAL A C 1
ATOM 904 O O . VAL A 1 118 ? -11.445 8.365 -3.394 1 94.49 118 VAL A O 1
ATOM 907 N N . GLN A 1 119 ? -10.101 8.79 -5.099 1 89.9 119 GLN A N 1
ATOM 908 C CA . GLN A 1 119 ? -11.181 8.635 -6.069 1 89.9 119 GLN A CA 1
ATOM 909 C C . GLN A 1 119 ? -11.706 7.202 -6.084 1 89.9 119 GLN A C 1
ATOM 911 O O . GLN A 1 119 ? -12.883 6.97 -6.366 1 89.9 119 GLN A O 1
ATOM 916 N N . GLU A 1 120 ? -10.833 6.312 -5.715 1 81.4 120 GLU A N 1
ATOM 917 C CA . GLU A 1 120 ? -11.172 4.904 -5.9 1 81.4 120 GLU A CA 1
ATOM 918 C C . GLU A 1 120 ? -11.772 4.309 -4.629 1 81.4 120 GLU A C 1
ATOM 920 O O . GLU A 1 120 ? -12.144 3.134 -4.604 1 81.4 120 GLU A O 1
ATOM 925 N N . ILE A 1 121 ? -11.878 5.047 -3.579 1 87.48 121 ILE A N 1
ATOM 926 C CA . ILE A 1 121 ? -12.377 4.537 -2.307 1 87.48 121 ILE A CA 1
ATOM 927 C C . ILE A 1 121 ? -13.895 4.389 -2.37 1 87.48 121 ILE A C 1
ATOM 929 O O . ILE A 1 121 ? -14.481 3.605 -1.62 1 87.48 121 ILE A O 1
ATOM 933 N N . GLY A 1 122 ? -14.642 5.09 -3.271 1 86.15 122 GLY A N 1
ATOM 934 C CA . GLY A 1 122 ? -16.088 4.984 -3.382 1 86.15 122 GLY A CA 1
ATOM 935 C C . GLY A 1 122 ? -16.828 5.802 -2.34 1 86.15 122 GLY A C 1
ATOM 936 O O . GLY A 1 122 ? -17.84 5.355 -1.796 1 86.15 122 GLY A O 1
ATOM 937 N N . LEU A 1 123 ? -16.344 6.955 -2.08 1 91.72 123 LEU A N 1
ATOM 938 C CA . LEU A 1 123 ? -16.951 7.824 -1.078 1 91.72 123 LEU A CA 1
ATOM 939 C C . LEU A 1 123 ? -18.249 8.43 -1.599 1 91.72 123 LEU A C 1
ATOM 941 O O . LEU A 1 123 ? -18.334 8.818 -2.766 1 91.72 123 LEU A O 1
ATOM 945 N N . GLU A 1 124 ? -19.211 8.457 -0.715 1 92.23 124 GLU A N 1
ATOM 946 C CA . GLU A 1 124 ? -20.44 9.177 -1.036 1 92.23 124 GLU A CA 1
ATOM 947 C C . GLU A 1 124 ? -20.221 10.686 -0.998 1 92.23 124 GLU A C 1
ATOM 949 O O . GLU A 1 124 ? -19.226 11.161 -0.448 1 92.23 124 GLU A O 1
ATOM 954 N N . LYS A 1 125 ? -21.202 11.415 -1.641 1 96.25 125 LYS A N 1
ATOM 955 C CA . LYS A 1 125 ? -21.159 12.872 -1.562 1 96.25 125 LYS A CA 1
ATOM 956 C C . LYS A 1 125 ? -21.125 13.343 -0.111 1 96.25 125 LYS A C 1
ATOM 958 O O . LYS A 1 125 ? -21.84 12.807 0.738 1 96.25 125 LYS A O 1
ATOM 963 N N . GLY A 1 126 ? -20.242 14.291 0.157 1 96.97 126 GLY A N 1
ATOM 964 C CA . GLY A 1 126 ? -20.144 14.802 1.515 1 96.97 126 GLY A CA 1
ATOM 965 C C . GLY A 1 126 ? -18.778 15.376 1.84 1 96.97 126 GLY A C 1
ATOM 966 O O . GLY A 1 126 ? -17.948 15.559 0.947 1 96.97 126 GLY A O 1
ATOM 967 N N . GLU A 1 127 ? -18.622 15.746 3.116 1 97.87 127 GLU A N 1
ATOM 968 C CA . GLU A 1 127 ? -17.375 16.3 3.634 1 97.87 127 GLU A CA 1
ATOM 969 C C . GLU A 1 127 ? -16.569 15.241 4.381 1 97.87 127 GLU A C 1
ATOM 971 O O . GLU A 1 127 ? -17.132 14.433 5.122 1 97.87 127 GLU A O 1
ATOM 976 N N . TYR A 1 128 ? -15.349 15.316 4.098 1 98.43 128 TYR A N 1
ATOM 977 C CA . TYR A 1 128 ? -14.461 14.315 4.678 1 98.43 128 TYR A CA 1
ATOM 978 C C . TYR A 1 128 ? -13.175 14.955 5.187 1 98.43 128 TYR A C 1
ATOM 980 O O . TYR A 1 128 ? -12.863 16.097 4.84 1 98.43 128 TYR A O 1
ATOM 988 N N . ILE A 1 129 ? -12.473 14.2 6.068 1 98.61 129 ILE A N 1
ATOM 989 C CA . ILE A 1 129 ? -11.133 14.55 6.527 1 98.61 129 ILE A CA 1
ATOM 990 C C . ILE A 1 129 ? -10.147 13.459 6.119 1 98.61 129 ILE A C 1
ATOM 992 O O . ILE A 1 129 ? -10.391 12.273 6.352 1 98.61 129 ILE A O 1
ATOM 996 N N . LEU A 1 130 ? -9.1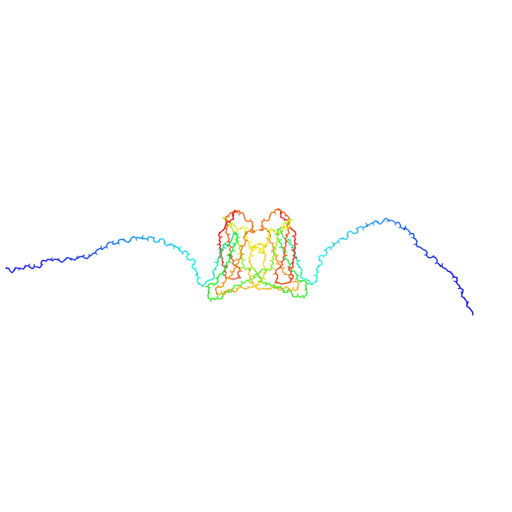24 13.89 5.408 1 98.61 130 LEU A N 1
ATOM 997 C CA . LEU A 1 130 ? -8 13.01 5.105 1 98.61 130 LEU A CA 1
ATOM 998 C C . LEU A 1 130 ? -6.892 13.168 6.14 1 98.61 130 LEU A C 1
ATOM 1000 O O . LEU A 1 130 ? -6.339 14.258 6.303 1 98.61 130 LEU A O 1
ATOM 1004 N N . ASN A 1 131 ? -6.616 12.068 6.881 1 98.76 131 ASN A N 1
ATOM 1005 C CA . ASN A 1 131 ? -5.507 12.002 7.827 1 98.76 131 ASN A CA 1
ATOM 1006 C C . ASN A 1 131 ? -4.325 11.228 7.252 1 98.76 131 ASN A C 1
ATOM 1008 O O . ASN A 1 131 ? -4.496 10.132 6.715 1 98.76 131 ASN A O 1
ATOM 1012 N N . THR A 1 132 ? -3.171 11.819 7.349 1 98.71 132 THR A N 1
ATOM 1013 C CA . THR A 1 132 ? -1.995 11.148 6.804 1 98.71 132 THR A CA 1
ATOM 1014 C C . THR A 1 132 ? -0.832 11.209 7.791 1 98.71 132 THR A C 1
ATOM 1016 O O . THR A 1 132 ? -0.657 12.208 8.491 1 98.71 132 THR A O 1
ATOM 1019 N N . TRP A 1 133 ? -0.026 10.094 7.843 1 98.66 133 TRP A N 1
ATOM 1020 C CA . TRP A 1 133 ? 1.134 10.055 8.727 1 98.66 133 TRP A CA 1
ATOM 1021 C C . TRP A 1 133 ? 2.18 9.073 8.211 1 98.66 133 TRP A C 1
ATOM 1023 O O . TRP A 1 133 ? 1.857 8.151 7.458 1 98.66 133 TRP A O 1
ATOM 1033 N N . MET A 1 134 ? 3.428 9.293 8.676 1 97.99 134 MET A N 1
ATOM 1034 C CA . MET A 1 134 ? 4.484 8.318 8.418 1 97.99 134 MET A CA 1
ATOM 1035 C C . MET A 1 134 ? 4.438 7.184 9.438 1 97.99 134 MET A C 1
ATOM 1037 O O . MET A 1 134 ? 3.81 7.314 10.49 1 97.99 134 MET A O 1
ATOM 1041 N N . THR A 1 135 ? 5.148 6.075 9.07 1 97.21 135 THR A N 1
ATOM 1042 C CA . THR A 1 135 ? 5.119 4.925 9.967 1 97.21 135 THR A CA 1
ATOM 1043 C C . THR A 1 135 ? 6.532 4.528 10.384 1 97.21 135 THR A C 1
ATOM 1045 O O . THR A 1 135 ? 6.892 3.351 10.332 1 97.21 135 THR A O 1
ATOM 1048 N N . PRO A 1 136 ? 7.362 5.42 10.769 1 97.13 136 PRO A N 1
ATOM 1049 C CA . PRO A 1 136 ? 8.692 5.024 11.238 1 97.13 136 PRO A CA 1
ATOM 1050 C C . PRO A 1 136 ? 8.641 4.154 12.492 1 97.13 136 PRO A C 1
ATOM 1052 O O . PRO A 1 136 ? 7.647 4.174 13.222 1 97.13 136 PRO A O 1
ATOM 1055 N N . LYS A 1 137 ? 9.754 3.434 12.602 1 97.06 137 LYS A N 1
ATOM 1056 C CA . LYS A 1 137 ? 9.892 2.571 13.771 1 97.06 137 LYS A CA 1
ATOM 1057 C C . LYS A 1 137 ? 9.802 3.376 15.064 1 97.06 137 LYS A C 1
ATOM 1059 O O . LYS A 1 137 ? 9.178 2.938 16.032 1 97.06 137 LYS A O 1
ATOM 1064 N N . ASP A 1 138 ? 10.443 4.559 15.095 1 96.65 138 ASP A N 1
ATOM 1065 C CA . ASP A 1 138 ? 10.505 5.46 16.241 1 96.65 138 ASP A CA 1
ATOM 1066 C C . ASP A 1 138 ? 10.506 6.92 15.793 1 96.65 138 ASP A C 1
ATOM 1068 O O . ASP A 1 138 ? 10.682 7.211 14.608 1 96.65 138 ASP A O 1
ATOM 1072 N N . GLY A 1 139 ? 10.134 7.747 16.803 1 95.44 139 GLY A N 1
ATOM 1073 C CA . GLY A 1 139 ? 10.185 9.17 16.505 1 95.44 139 GLY A CA 1
ATOM 1074 C C . GLY A 1 139 ? 8.861 9.725 16.016 1 95.44 139 GLY A C 1
ATOM 1075 O O . GLY A 1 139 ? 7.815 9.097 16.193 1 95.44 139 GLY A O 1
ATOM 1076 N N . ALA A 1 140 ? 8.942 10.916 15.57 1 96.33 140 ALA A N 1
ATOM 1077 C CA . ALA A 1 140 ? 7.748 11.628 15.124 1 96.33 140 ALA A CA 1
ATOM 1078 C C . ALA A 1 140 ? 7.116 10.937 13.919 1 96.33 140 ALA A C 1
ATOM 1080 O O . ALA A 1 140 ? 7.823 10.432 13.044 1 96.33 140 ALA A O 1
ATOM 1081 N N . LYS A 1 141 ? 5.817 11.031 13.775 1 98.32 141 LYS A N 1
ATOM 1082 C CA . LYS A 1 141 ? 5.088 10.401 12.678 1 98.32 141 LYS A CA 1
ATOM 1083 C C . LYS A 1 141 ? 4.673 11.43 11.631 1 98.32 141 LYS A C 1
ATOM 1085 O O . LYS A 1 141 ? 4.135 11.072 10.581 1 98.32 141 LYS A O 1
ATOM 1090 N N . TYR A 1 142 ? 4.851 12.678 11.9 1 98.32 142 TYR A N 1
ATOM 1091 C CA . TYR A 1 142 ? 4.616 13.771 10.963 1 98.32 142 TYR A CA 1
ATOM 1092 C C . TYR A 1 142 ? 3.181 13.751 10.451 1 98.32 142 TYR A C 1
ATOM 1094 O O . TYR A 1 142 ? 2.946 13.799 9.241 1 98.32 142 TYR A O 1
ATOM 1102 N N . LYS A 1 143 ? 2.274 13.758 11.344 1 98.7 143 LYS A N 1
ATOM 1103 C CA . LYS A 1 143 ? 0.843 13.696 11.064 1 98.7 143 LYS A CA 1
ATOM 1104 C C . LYS A 1 143 ? 0.333 15.023 10.509 1 98.7 143 LYS A C 1
ATOM 1106 O O . LYS A 1 143 ? 0.726 16.092 10.982 1 98.7 143 LYS A O 1
ATOM 1111 N N . VAL A 1 144 ? -0.574 14.99 9.529 1 98.71 144 VAL A N 1
ATOM 1112 C CA . VAL A 1 144 ? -1.24 16.159 8.965 1 98.71 144 VAL A CA 1
ATOM 1113 C C . VAL A 1 144 ? -2.609 15.761 8.419 1 98.71 144 VAL A C 1
ATOM 1115 O O . VAL A 1 144 ? -2.83 14.601 8.065 1 98.71 144 VAL A O 1
ATOM 1118 N N . LYS A 1 145 ? -3.569 16.617 8.442 1 98.49 145 LYS A N 1
ATOM 1119 C CA . LYS A 1 145 ? -4.909 16.341 7.931 1 98.49 145 LYS A CA 1
ATOM 1120 C C . LYS A 1 145 ? -5.407 17.483 7.05 1 98.49 145 LYS A C 1
ATOM 1122 O O . LYS A 1 145 ? -4.877 18.595 7.105 1 98.49 145 LYS A O 1
ATOM 1127 N N . THR A 1 146 ? -6.344 17.249 6.232 1 98.39 146 THR A N 1
ATOM 1128 C CA . THR A 1 146 ? -7.03 18.251 5.424 1 98.39 146 THR A CA 1
ATOM 1129 C C . THR A 1 146 ? -8.489 17.861 5.204 1 98.39 146 THR A C 1
ATOM 1131 O O . THR A 1 146 ? -8.833 16.678 5.235 1 98.39 146 THR A O 1
ATOM 1134 N N . ASN A 1 147 ? -9.287 18.831 5.009 1 97.98 147 ASN A N 1
ATOM 1135 C CA . ASN A 1 147 ? -10.677 18.596 4.633 1 97.98 147 ASN A CA 1
ATOM 1136 C C . ASN A 1 147 ? -10.839 18.498 3.119 1 97.98 147 ASN A C 1
ATOM 1138 O O . ASN A 1 147 ? -10.113 19.153 2.369 1 97.98 147 ASN A O 1
ATOM 1142 N N . PHE A 1 148 ? -11.78 17.676 2.705 1 98.04 148 PHE A N 1
ATOM 1143 C CA . PHE A 1 148 ? -12.133 17.638 1.291 1 98.04 148 PHE A CA 1
ATOM 1144 C C . PHE A 1 148 ? -13.6 17.27 1.108 1 98.04 148 PHE A C 1
ATOM 1146 O O . PHE A 1 148 ? -14.251 16.806 2.047 1 98.04 148 PHE A O 1
ATOM 1153 N N . THR A 1 149 ? -14.067 17.588 -0.068 1 97.22 149 THR A N 1
ATOM 1154 C CA . THR A 1 149 ? -15.477 17.356 -0.363 1 97.22 149 THR A CA 1
ATOM 1155 C C . THR A 1 149 ? -15.633 16.456 -1.586 1 97.22 149 THR A C 1
ATOM 1157 O O . THR A 1 149 ? -14.903 16.604 -2.569 1 97.22 149 THR A O 1
ATOM 1160 N N . VAL A 1 150 ? -16.495 15.516 -1.446 1 96.69 150 VAL A N 1
ATOM 1161 C CA . VAL A 1 150 ? -16.947 14.73 -2.589 1 96.69 150 VAL A CA 1
ATOM 1162 C C . VAL A 1 150 ? -18.279 15.277 -3.098 1 96.69 150 VAL A C 1
ATOM 1164 O O . VAL A 1 150 ? -19.233 15.419 -2.33 1 96.69 150 VAL A O 1
ATOM 1167 N N . GLU A 1 151 ? -18.297 15.598 -4.426 1 92.48 151 GLU A N 1
ATOM 1168 C CA . GLU A 1 151 ? -19.494 16.2 -5.006 1 92.48 151 GLU A CA 1
ATOM 1169 C C . GLU A 1 151 ? -20.275 15.186 -5.838 1 92.48 151 GLU A C 1
ATOM 1171 O O . GLU A 1 151 ? -19.693 14.25 -6.391 1 92.48 151 GLU A O 1
ATOM 1176 N N . MET B 1 1 ? 0.51 -108.75 -54.679 1 25.02 1 MET B N 1
ATOM 1177 C CA . MET B 1 1 ? 0.563 -109.408 -53.376 1 25.02 1 MET B CA 1
ATOM 1178 C C . MET B 1 1 ? 0.659 -108.381 -52.252 1 25.02 1 MET B C 1
ATOM 1180 O O . MET B 1 1 ? -0.012 -108.513 -51.227 1 25.02 1 MET B O 1
ATOM 1184 N N . LYS B 1 2 ? 2.143 -107.818 -52.127 1 31.54 2 LYS B N 1
ATOM 1185 C CA . LYS B 1 2 ? 2.447 -107.437 -50.75 1 31.54 2 LYS B CA 1
ATOM 1186 C C . LYS B 1 2 ? 1.486 -106.36 -50.253 1 31.54 2 LYS B C 1
ATOM 1188 O O . LYS B 1 2 ? 1.227 -105.38 -50.955 1 31.54 2 LYS B O 1
ATOM 1193 N N . LYS B 1 3 ? 0.748 -106.606 -49.213 1 35.59 3 LYS B N 1
ATOM 1194 C CA . LYS B 1 3 ? -0.381 -106.097 -48.44 1 35.59 3 LYS B CA 1
ATOM 1195 C C . LYS B 1 3 ? -0.053 -104.746 -47.811 1 35.59 3 LYS B C 1
ATOM 1197 O O . LYS B 1 3 ? 0.74 -104.67 -46.87 1 35.59 3 LYS B O 1
ATOM 1202 N N . LEU B 1 4 ? 0.344 -103.717 -48.545 1 41.54 4 LEU B N 1
ATOM 1203 C CA . LEU B 1 4 ? 0.817 -102.44 -48.021 1 41.54 4 LEU B CA 1
ATOM 1204 C C . LEU B 1 4 ? -0.199 -101.838 -47.057 1 41.54 4 LEU B C 1
ATOM 1206 O O . LEU B 1 4 ? -1.272 -101.398 -47.474 1 41.54 4 LEU B O 1
ATOM 1210 N N . LEU B 1 5 ? -0.447 -102.338 -45.877 1 32.87 5 LEU B N 1
ATOM 1211 C CA . LEU B 1 5 ? -1.485 -102.156 -44.868 1 32.87 5 LEU B CA 1
ATOM 1212 C C . LEU B 1 5 ? -1.447 -100.743 -44.297 1 32.87 5 LEU B C 1
ATOM 1214 O O . LEU B 1 5 ? -2.442 -100.263 -43.75 1 32.87 5 LEU B O 1
ATOM 1218 N N . VAL B 1 6 ? -0.433 -99.866 -44.612 1 33.11 6 VAL B N 1
ATOM 1219 C CA . VAL B 1 6 ? 0.088 -99.14 -43.458 1 33.11 6 VAL B CA 1
ATOM 1220 C C . VAL B 1 6 ? -1.026 -98.309 -42.825 1 33.11 6 VAL B C 1
ATOM 1222 O O . VAL B 1 6 ? -2.064 -98.073 -43.448 1 33.11 6 VAL B O 1
ATOM 1225 N N . ILE B 1 7 ? -0.723 -96.916 -42.399 1 37.39 7 ILE B N 1
ATOM 1226 C CA . ILE B 1 7 ? -0.467 -96.157 -41.18 1 37.39 7 ILE B CA 1
ATOM 1227 C C . ILE B 1 7 ? -1.611 -95.176 -40.934 1 37.39 7 ILE B C 1
ATOM 1229 O O . ILE B 1 7 ? -1.797 -94.224 -41.696 1 37.39 7 ILE B O 1
ATOM 1233 N N . PHE B 1 8 ? -2.858 -95.461 -40.728 1 31.52 8 PHE B N 1
ATOM 1234 C CA . PHE B 1 8 ? -4.053 -94.626 -40.69 1 31.52 8 PHE B CA 1
ATOM 1235 C C . PHE B 1 8 ? -3.872 -93.464 -39.721 1 31.52 8 PHE B C 1
ATOM 1237 O O . PHE B 1 8 ? -4.126 -92.31 -40.072 1 31.52 8 PHE B O 1
ATOM 1244 N N . LEU B 1 9 ? -4.02 -93.564 -38.282 1 34.29 9 LEU B N 1
ATOM 1245 C CA . LEU B 1 9 ? -5.094 -92.979 -37.486 1 34.29 9 LEU B CA 1
ATOM 1246 C C . LEU B 1 9 ? -4.75 -91.552 -37.075 1 34.29 9 LEU B C 1
ATOM 1248 O O . LEU B 1 9 ? -5.527 -90.626 -37.319 1 34.29 9 LEU B O 1
ATOM 1252 N N . SER B 1 10 ? -4.554 -90.968 -35.562 1 34 10 SER B N 1
ATOM 1253 C CA . SER B 1 10 ? -5.504 -90.427 -34.595 1 34 10 SER B CA 1
ATOM 1254 C C . SER B 1 10 ? -5.098 -89.028 -34.145 1 34 10 SER B C 1
ATOM 1256 O O . SER B 1 10 ? -5.703 -88.466 -33.229 1 34 10 SER B O 1
ATOM 1258 N N . VAL B 1 11 ? -4.244 -88.035 -34.571 1 34.3 11 VAL B N 1
ATOM 1259 C CA . VAL B 1 11 ? -3.515 -87.146 -33.673 1 34.3 11 VAL B CA 1
ATOM 1260 C C . VAL B 1 11 ? -4.452 -86.061 -33.147 1 34.3 11 VAL B C 1
ATOM 1262 O O . VAL B 1 11 ? -4.967 -85.249 -33.919 1 34.3 11 VAL B O 1
ATOM 1265 N N . ILE B 1 12 ? -5.119 -85.934 -31.889 1 35.6 12 ILE B N 1
ATOM 1266 C CA . ILE B 1 12 ? -6.173 -85.139 -31.269 1 35.6 12 ILE B CA 1
ATOM 1267 C C . ILE B 1 12 ? -5.611 -83.787 -30.833 1 35.6 12 ILE B C 1
ATOM 1269 O O . ILE B 1 12 ? -4.807 -83.714 -29.9 1 35.6 12 ILE B O 1
ATOM 1273 N N . PHE B 1 13 ? -5.037 -82.758 -31.546 1 32.02 13 PHE B N 1
ATOM 1274 C CA . PHE B 1 13 ? -4.373 -81.602 -30.955 1 32.02 13 PHE B CA 1
ATOM 1275 C C . PHE B 1 13 ? -5.38 -80.702 -30.248 1 32.02 13 PHE B C 1
ATOM 1277 O O . PHE B 1 13 ? -6.315 -80.197 -30.873 1 32.02 13 PHE B O 1
ATOM 1284 N N . MET B 1 14 ? -5.674 -80.532 -28.887 1 28.75 14 MET B N 1
ATOM 1285 C CA . MET B 1 14 ? -6.602 -79.956 -27.919 1 28.75 14 MET B CA 1
ATOM 1286 C C . MET B 1 14 ? -6.424 -78.444 -27.827 1 28.75 14 MET B C 1
ATOM 1288 O O . MET B 1 14 ? -7.249 -77.752 -27.229 1 28.75 14 MET B O 1
ATOM 1292 N N . THR B 1 15 ? -5.494 -77.499 -28.229 1 36.26 15 THR B N 1
ATOM 1293 C CA . THR B 1 15 ? -5.114 -76.426 -27.317 1 36.26 15 THR B CA 1
ATOM 1294 C C . THR B 1 15 ? -6.238 -75.401 -27.189 1 36.26 15 THR B C 1
ATOM 1296 O O . THR B 1 15 ? -6.97 -75.152 -28.149 1 36.26 15 THR B O 1
ATOM 1299 N N . ALA B 1 16 ? -6.766 -74.873 -25.936 1 32.43 16 ALA B N 1
ATOM 1300 C CA . ALA B 1 16 ? -7.84 -74.147 -25.264 1 32.43 16 ALA B CA 1
ATOM 1301 C C . ALA B 1 16 ? -7.833 -72.672 -25.654 1 32.43 16 ALA B C 1
ATOM 1303 O O . ALA B 1 16 ? -6.818 -71.988 -25.501 1 32.43 16 ALA B O 1
ATOM 1304 N N . CYS B 1 17 ? -8.639 -71.936 -26.518 1 33.16 17 CYS B N 1
ATOM 1305 C CA . CYS B 1 17 ? -8.888 -70.634 -27.125 1 33.16 17 CYS B CA 1
ATOM 1306 C C . CYS B 1 17 ? -9.473 -69.661 -26.109 1 33.16 17 CYS B C 1
ATOM 1308 O O . CYS B 1 17 ? -10.676 -69.394 -26.119 1 33.16 17 CYS B O 1
ATOM 1310 N N . GLY B 1 18 ? -9.157 -69.604 -24.761 1 29.97 18 GLY B N 1
ATOM 1311 C CA . GLY B 1 18 ? -10.047 -68.85 -23.892 1 29.97 18 GLY B CA 1
ATOM 1312 C C . GLY B 1 18 ? -10.275 -67.426 -24.362 1 29.97 18 GLY B C 1
ATOM 1313 O O . GLY B 1 18 ? -9.327 -66.728 -24.727 1 29.97 18 GLY B O 1
ATOM 1314 N N . ALA B 1 19 ? -11.383 -66.804 -24.795 1 30.78 19 ALA B N 1
ATOM 1315 C CA . ALA B 1 19 ? -11.97 -65.604 -25.385 1 30.78 19 ALA B CA 1
ATOM 1316 C C . ALA B 1 19 ? -11.978 -64.449 -24.388 1 30.78 19 ALA B C 1
ATOM 1318 O O . ALA B 1 19 ? -12.559 -63.394 -24.654 1 30.78 19 ALA B O 1
ATOM 1319 N N . GLY B 1 20 ? -11.217 -64.261 -23.298 1 29.3 20 GLY B N 1
ATOM 1320 C CA . GLY B 1 20 ? -11.638 -63.378 -22.221 1 29.3 20 GLY B CA 1
ATOM 1321 C C . GLY B 1 20 ? -11.782 -61.932 -22.656 1 29.3 20 GLY B C 1
ATOM 1322 O O . GLY B 1 20 ? -10.808 -61.307 -23.083 1 29.3 20 GLY B O 1
ATOM 1323 N N . ASN B 1 21 ? -12.733 -61.423 -23.395 1 28.37 21 ASN B N 1
ATOM 1324 C CA . ASN B 1 21 ? -12.826 -60.066 -23.921 1 28.37 21 ASN B CA 1
ATOM 1325 C C . ASN B 1 21 ? -12.767 -59.027 -22.805 1 28.37 21 ASN B C 1
ATOM 1327 O O . ASN B 1 21 ? -13.432 -59.174 -21.778 1 28.37 21 ASN B O 1
ATOM 1331 N N . SER B 1 22 ? -11.79 -58.167 -22.741 1 27.41 22 SER B N 1
ATOM 1332 C CA . SER B 1 22 ? -11.294 -57.094 -21.886 1 27.41 22 SER B CA 1
ATOM 1333 C C . SER B 1 22 ? -12.294 -55.946 -21.802 1 27.41 22 SER B C 1
ATOM 1335 O O . SER B 1 22 ? -12.685 -55.38 -22.826 1 27.41 22 SER B O 1
ATOM 1337 N N . GLU B 1 23 ? -13.331 -56.03 -20.921 1 29.77 23 GLU B N 1
ATOM 1338 C CA . GLU B 1 23 ? -14.163 -54.896 -20.531 1 29.77 23 GLU B CA 1
ATOM 1339 C C . GLU B 1 23 ? -13.316 -53.655 -20.265 1 29.77 23 GLU B C 1
ATOM 1341 O O . GLU B 1 23 ? -12.33 -53.717 -19.527 1 29.77 23 GLU B O 1
ATOM 1346 N N . GLN B 1 24 ? -13.29 -52.662 -21.196 1 28.46 24 GLN B N 1
ATOM 1347 C CA . GLN B 1 24 ? -12.641 -51.355 -21.206 1 28.46 24 GLN B CA 1
ATOM 1348 C C . GLN B 1 24 ? -13.072 -50.518 -20.005 1 28.46 24 GLN B C 1
ATOM 1350 O O . GLN B 1 24 ? -14.25 -50.183 -19.866 1 28.46 24 GLN B O 1
ATOM 1355 N N . THR B 1 25 ? -12.776 -50.991 -18.799 1 29.7 25 THR B N 1
ATOM 1356 C CA . THR B 1 25 ? -13.064 -50.104 -17.677 1 29.7 25 THR B CA 1
ATOM 1357 C C . THR B 1 25 ? -12.509 -48.707 -17.935 1 29.7 25 THR B C 1
ATOM 1359 O O . THR B 1 25 ? -11.31 -48.543 -18.172 1 29.7 25 THR B O 1
ATOM 1362 N N . GLN B 1 26 ? -13.313 -47.821 -18.56 1 30.15 26 GLN B N 1
ATOM 1363 C CA . GLN B 1 26 ? -13.04 -46.392 -18.671 1 30.15 26 GLN B CA 1
ATOM 1364 C C . GLN B 1 26 ? -12.602 -45.81 -17.33 1 30.15 26 GLN B C 1
ATOM 1366 O O . GLN B 1 26 ? -13.369 -45.815 -16.365 1 30.15 26 GLN B O 1
ATOM 1371 N N . GLY B 1 27 ? -11.482 -46.144 -16.91 1 28.13 27 GLY B N 1
ATOM 1372 C CA . GLY B 1 27 ? -10.925 -45.48 -15.742 1 28.13 27 GLY B CA 1
ATOM 1373 C C . GLY B 1 27 ? -10.997 -43.967 -15.825 1 28.13 27 GLY B C 1
ATOM 1374 O O . GLY B 1 27 ? -10.483 -43.367 -16.772 1 28.13 27 GLY B O 1
ATOM 1375 N N . ASN B 1 28 ? -12.2 -43.363 -15.534 1 32.32 28 ASN B N 1
ATOM 1376 C CA . ASN B 1 28 ? -12.237 -41.927 -15.278 1 32.32 28 ASN B CA 1
ATOM 1377 C C . ASN B 1 28 ? -11.024 -41.47 -14.472 1 32.32 28 ASN B C 1
ATOM 1379 O O . ASN B 1 28 ? -10.786 -41.962 -13.368 1 32.32 28 ASN B O 1
ATOM 1383 N N . GLY B 1 29 ? -9.935 -41.355 -15.147 1 28.61 29 GLY B N 1
ATOM 1384 C CA . GLY B 1 29 ? -8.779 -40.67 -14.59 1 28.61 29 GLY B CA 1
ATOM 1385 C C . GLY B 1 29 ? -9.145 -39.419 -13.813 1 28.61 29 GLY B C 1
ATOM 1386 O O . GLY B 1 29 ? -9.782 -38.511 -14.352 1 28.61 29 GLY B O 1
ATOM 1387 N N . SER B 1 30 ? -9.648 -39.645 -12.606 1 33.03 30 SER B N 1
ATOM 1388 C CA . SER B 1 30 ? -9.642 -38.486 -11.72 1 33.03 30 SER B CA 1
ATOM 1389 C C . SER B 1 30 ? -8.355 -37.682 -11.87 1 33.03 30 SER B C 1
ATOM 1391 O O . SER B 1 30 ? -7.259 -38.212 -11.671 1 33.03 30 SER B O 1
ATOM 1393 N N . ASP B 1 31 ? -8.311 -36.845 -12.908 1 32.33 31 ASP B N 1
ATOM 1394 C CA . ASP B 1 31 ? -7.351 -35.746 -12.882 1 32.33 31 ASP B CA 1
ATOM 1395 C C . ASP B 1 31 ? -7.199 -35.182 -11.471 1 32.33 31 ASP B C 1
ATOM 1397 O O . ASP B 1 31 ? -8.105 -34.521 -10.96 1 32.33 31 ASP B O 1
ATOM 1401 N N . THR B 1 32 ? -6.823 -36.077 -10.57 1 32.49 32 THR B N 1
ATOM 1402 C CA . THR B 1 32 ? -6.311 -35.354 -9.411 1 32.49 32 THR B CA 1
ATOM 1403 C C . THR B 1 32 ? -5.392 -34.217 -9.847 1 32.49 32 THR B C 1
ATOM 1405 O O . THR B 1 32 ? -4.379 -34.45 -10.51 1 32.49 32 THR B O 1
ATOM 1408 N N . ASN B 1 33 ? -5.963 -33.147 -10.336 1 34.64 33 ASN B N 1
ATOM 1409 C CA . ASN B 1 33 ? -5.183 -31.915 -10.302 1 34.64 33 ASN B CA 1
ATOM 1410 C C . ASN B 1 33 ? -4.211 -31.899 -9.126 1 34.64 33 ASN B C 1
ATOM 1412 O O . ASN B 1 33 ? -4.618 -31.693 -7.981 1 34.64 33 ASN B O 1
ATOM 1416 N N . GLY B 1 34 ? -3.435 -32.92 -8.983 1 33.6 34 GLY B N 1
ATOM 1417 C CA . GLY B 1 34 ? -2.298 -32.844 -8.079 1 33.6 34 GLY B CA 1
ATOM 1418 C C . GLY B 1 34 ? -1.68 -31.46 -8.013 1 33.6 34 GLY B C 1
ATOM 1419 O O . GLY B 1 34 ? -1.22 -30.932 -9.027 1 33.6 34 GLY B O 1
ATOM 1420 N N . SER B 1 35 ? -2.206 -30.575 -7.263 1 41.67 35 SER B N 1
ATOM 1421 C CA . SER B 1 35 ? -1.362 -29.451 -6.872 1 41.67 35 SER B CA 1
ATOM 1422 C C . SER B 1 35 ? 0.085 -29.89 -6.673 1 41.67 35 SER B C 1
ATOM 1424 O O . SER B 1 35 ? 0.439 -30.424 -5.62 1 41.67 35 SER B O 1
ATOM 1426 N N . GLY B 1 36 ? 0.702 -30.711 -7.527 1 39.48 36 GLY B N 1
ATOM 1427 C CA . GLY B 1 36 ? 2.12 -31.035 -7.524 1 39.48 36 GLY B CA 1
ATOM 1428 C C . GLY B 1 36 ? 2.991 -29.897 -7.026 1 39.48 36 GLY B C 1
ATOM 1429 O O . GLY B 1 36 ? 2.833 -28.753 -7.457 1 39.48 36 GLY B O 1
ATOM 1430 N N . ILE B 1 37 ? 3.365 -29.927 -5.756 1 48.31 37 ILE B N 1
ATOM 1431 C CA . ILE B 1 37 ? 4.518 -29.13 -5.351 1 48.31 37 ILE B CA 1
ATOM 1432 C C . ILE B 1 37 ? 5.593 -29.19 -6.434 1 48.31 37 ILE B C 1
ATOM 1434 O O . ILE B 1 37 ? 6.105 -30.267 -6.749 1 48.31 37 ILE B O 1
ATOM 1438 N N . VAL B 1 38 ? 5.415 -28.564 -7.524 1 53.83 38 VAL B N 1
ATOM 1439 C CA . VAL B 1 38 ? 6.536 -28.418 -8.446 1 53.83 38 VAL B CA 1
ATOM 1440 C C . VAL B 1 38 ? 7.785 -27.989 -7.678 1 53.83 38 VAL B C 1
ATOM 1442 O O . VAL B 1 38 ? 7.859 -26.863 -7.181 1 53.83 38 VAL B O 1
ATOM 1445 N N . ALA B 1 39 ? 8.579 -28.905 -7.145 1 63.47 39 ALA B N 1
ATOM 1446 C CA . ALA B 1 39 ? 9.918 -28.7 -6.599 1 63.47 39 ALA B CA 1
ATOM 1447 C C . ALA B 1 39 ? 10.798 -27.928 -7.578 1 63.47 39 ALA B C 1
ATOM 1449 O O . ALA B 1 39 ? 10.66 -28.075 -8.795 1 63.47 39 ALA B O 1
ATOM 1450 N N . GLY B 1 40 ? 11.407 -26.793 -7.182 1 79.95 40 GLY B N 1
ATOM 1451 C CA . GLY B 1 40 ? 12.44 -26.088 -7.925 1 79.95 40 GLY B CA 1
ATOM 1452 C C . GLY B 1 40 ? 11.974 -24.752 -8.472 1 79.95 40 GLY B C 1
ATOM 1453 O O . GLY B 1 40 ? 12.525 -24.253 -9.456 1 79.95 40 GLY B O 1
ATOM 1454 N N . GLU B 1 41 ? 10.801 -24.293 -8.036 1 93.86 41 GLU B N 1
ATOM 1455 C CA . GLU B 1 41 ? 10.386 -22.987 -8.538 1 93.86 41 GLU B CA 1
ATOM 1456 C C . GLU B 1 41 ? 9.817 -22.12 -7.418 1 93.86 41 GLU B C 1
ATOM 1458 O O . GLU B 1 41 ? 9.548 -22.612 -6.321 1 93.86 41 GLU B O 1
ATOM 1463 N N . MET B 1 42 ? 9.756 -20.842 -7.637 1 97.26 42 MET B N 1
ATOM 1464 C CA . MET B 1 42 ? 8.915 -19.954 -6.841 1 97.26 42 MET B CA 1
ATOM 1465 C C . MET B 1 42 ? 7.44 -20.163 -7.169 1 97.26 42 MET B C 1
ATOM 1467 O O . MET B 1 42 ? 7.037 -20.059 -8.329 1 97.26 42 MET B O 1
ATOM 1471 N N . VAL B 1 43 ? 6.616 -20.471 -6.171 1 97.91 43 VAL B N 1
ATOM 1472 C CA . VAL B 1 43 ? 5.227 -20.847 -6.413 1 97.91 43 VAL B CA 1
ATOM 1473 C C . VAL B 1 43 ? 4.295 -19.817 -5.781 1 97.91 43 VAL B C 1
ATOM 1475 O O . VAL B 1 43 ? 4.197 -19.729 -4.554 1 97.91 43 VAL B O 1
ATOM 1478 N N . PRO B 1 44 ? 3.584 -19.062 -6.564 1 98.53 44 PRO B N 1
ATOM 1479 C CA . PRO B 1 44 ? 2.568 -18.161 -6.014 1 98.53 44 PRO B CA 1
ATOM 1480 C C . PRO B 1 44 ? 1.259 -18.877 -5.689 1 98.53 44 PRO B C 1
ATOM 1482 O O . PRO B 1 44 ? 0.904 -19.854 -6.353 1 98.53 44 PRO B O 1
ATOM 1485 N N . SER B 1 45 ? 0.53 -18.401 -4.684 1 98.61 45 SER B N 1
ATOM 1486 C CA . SER B 1 45 ? -0.813 -18.857 -4.342 1 98.61 45 SER B CA 1
ATOM 1487 C C . SER B 1 45 ? -1.661 -17.716 -3.791 1 98.61 45 SER B C 1
ATOM 1489 O O . SER B 1 45 ? -1.128 -16.742 -3.254 1 98.61 45 SER B O 1
ATOM 1491 N N . LEU B 1 46 ? -2.927 -17.791 -4.009 1 98.8 46 LEU B N 1
ATOM 1492 C CA . LEU B 1 46 ? -3.919 -16.83 -3.539 1 98.8 46 LEU B CA 1
ATOM 1493 C C . LEU B 1 46 ? -5.168 -17.543 -3.03 1 98.8 46 LEU B C 1
ATOM 1495 O O . LEU B 1 46 ? -5.817 -18.277 -3.779 1 98.8 46 LEU B O 1
ATOM 1499 N N . ALA B 1 47 ? -5.433 -17.336 -1.73 1 98.17 47 ALA B N 1
ATOM 1500 C CA . ALA B 1 47 ? -6.572 -18.022 -1.124 1 98.17 47 ALA B CA 1
ATOM 1501 C C . ALA B 1 47 ? -7.389 -17.069 -0.258 1 98.17 47 ALA B C 1
ATOM 1503 O O . ALA B 1 47 ? -6.83 -16.214 0.433 1 98.17 47 ALA B O 1
ATOM 1504 N N . GLU B 1 48 ? -8.631 -17.263 -0.25 1 98.12 48 GLU B N 1
ATOM 1505 C CA . GLU B 1 48 ? -9.488 -16.551 0.693 1 98.12 48 GLU B CA 1
ATOM 1506 C C . GLU B 1 48 ? -9.46 -17.208 2.07 1 98.12 48 GLU B C 1
ATOM 1508 O O . GLU B 1 48 ? -9.835 -18.373 2.215 1 98.12 48 GLU B O 1
ATOM 1513 N N . LYS B 1 49 ? -9.073 -16.406 3.057 1 97.46 49 LYS B N 1
ATOM 1514 C CA . LYS B 1 49 ? -8.931 -16.952 4.404 1 97.46 49 LYS B CA 1
ATOM 1515 C C . LYS B 1 49 ? -10.192 -16.712 5.229 1 97.46 49 LYS B C 1
ATOM 1517 O O . LYS B 1 49 ? -10.489 -17.471 6.154 1 97.46 49 LYS B O 1
ATOM 1522 N N . SER B 1 50 ? -10.875 -15.663 4.993 1 96.65 50 SER B N 1
ATOM 1523 C CA . SER B 1 50 ? -12.174 -15.285 5.542 1 96.65 50 SER B CA 1
ATOM 1524 C C . SER B 1 50 ? -12.935 -14.374 4.584 1 96.65 50 SER B C 1
ATOM 1526 O O . SER B 1 50 ? -12.443 -14.055 3.5 1 96.65 50 SER B O 1
ATOM 1528 N N . THR B 1 51 ? -14.092 -14.026 4.904 1 95.93 51 THR B N 1
ATOM 1529 C CA . THR B 1 51 ? -14.939 -13.278 3.981 1 95.93 51 THR B CA 1
ATOM 1530 C C . THR B 1 51 ? -14.213 -12.039 3.465 1 95.93 51 THR B C 1
ATOM 1532 O O . THR B 1 51 ? -13.944 -11.108 4.227 1 95.93 51 THR B O 1
ATOM 1535 N N . LEU B 1 52 ? -13.888 -12.091 2.224 1 96.97 52 LEU B N 1
ATOM 1536 C CA . LEU B 1 52 ? -13.302 -10.981 1.482 1 96.97 52 LEU B CA 1
ATOM 1537 C C . LEU B 1 52 ? -11.909 -10.65 2.008 1 96.97 52 LEU B C 1
ATOM 1539 O O . LEU B 1 52 ? -11.417 -9.536 1.815 1 96.97 52 LEU B O 1
ATOM 1543 N N . MET B 1 53 ? -11.262 -11.644 2.77 1 97.59 53 MET B N 1
ATOM 1544 C CA . MET B 1 53 ? -9.876 -11.582 3.224 1 97.59 53 MET B CA 1
ATOM 1545 C C . MET B 1 53 ? -9.026 -12.637 2.525 1 97.59 53 MET B C 1
ATOM 1547 O O . MET B 1 53 ? -9.32 -13.831 2.608 1 97.59 53 MET B O 1
ATOM 1551 N N . PHE B 1 54 ? -7.95 -12.187 1.895 1 98.55 54 PHE B N 1
ATOM 1552 C CA . PHE B 1 54 ? -7.155 -13.085 1.065 1 98.55 54 PHE B CA 1
ATOM 1553 C C . PHE B 1 54 ? -5.701 -13.099 1.522 1 98.55 54 PHE B C 1
ATOM 1555 O O . PHE B 1 54 ? -5.212 -12.117 2.083 1 98.55 54 PHE B O 1
ATOM 1562 N N . GLU B 1 55 ? -5.098 -14.161 1.308 1 98.51 55 GLU B N 1
ATOM 1563 C CA . GLU B 1 55 ? -3.665 -14.328 1.535 1 98.51 55 GLU B CA 1
ATOM 1564 C C . GLU B 1 55 ? -2.931 -14.629 0.232 1 98.51 55 GLU B C 1
ATOM 1566 O O . GLU B 1 55 ? -3.225 -15.622 -0.437 1 98.51 55 GLU B O 1
ATOM 1571 N N . TYR B 1 56 ? -2.119 -13.731 -0.243 1 98.63 56 TYR B N 1
ATOM 1572 C CA . TYR B 1 56 ? -1.192 -13.904 -1.357 1 98.63 56 TYR B CA 1
ATOM 1573 C C . TYR B 1 56 ? 0.172 -14.371 -0.863 1 98.63 56 TYR B C 1
ATOM 1575 O O . TYR B 1 56 ? 0.828 -13.677 -0.083 1 98.63 56 TYR B O 1
ATOM 1583 N N . LYS B 1 57 ? 0.695 -15.532 -1.331 1 98.29 57 LYS B N 1
ATOM 1584 C CA . LYS B 1 57 ? 1.945 -16.138 -0.88 1 98.29 57 LYS B CA 1
ATOM 1585 C C . LYS B 1 57 ? 2.84 -16.496 -2.062 1 98.29 57 LYS B C 1
ATOM 1587 O O . LYS B 1 57 ? 2.352 -16.928 -3.109 1 98.29 57 LYS B O 1
ATOM 1592 N N . ILE B 1 58 ? 4.1 -16.308 -1.882 1 98.26 58 ILE B N 1
ATOM 1593 C CA . ILE B 1 58 ? 5.117 -16.827 -2.789 1 98.26 58 ILE B CA 1
ATOM 1594 C C . ILE B 1 58 ? 6.08 -17.731 -2.022 1 98.26 58 ILE B C 1
ATOM 1596 O O . ILE B 1 58 ? 6.831 -17.261 -1.163 1 98.26 58 ILE B O 1
ATOM 1600 N N . LYS B 1 59 ? 6.105 -18.959 -2.328 1 98.18 59 LYS B N 1
ATOM 1601 C CA . LYS B 1 59 ? 6.946 -19.933 -1.639 1 98.18 59 LYS B CA 1
ATOM 1602 C C . LYS B 1 59 ? 8.149 -20.322 -2.494 1 98.18 59 LYS B C 1
ATOM 1604 O O . LYS B 1 59 ? 8.009 -20.582 -3.691 1 98.18 59 LYS B O 1
ATOM 1609 N N . ASN B 1 60 ? 9.296 -20.36 -1.905 1 98.14 60 ASN B N 1
ATOM 1610 C CA . ASN B 1 60 ? 10.503 -20.83 -2.576 1 98.14 60 ASN B CA 1
ATOM 1611 C C . ASN B 1 60 ? 10.676 -22.339 -2.429 1 98.14 60 ASN B C 1
ATOM 1613 O O . ASN B 1 60 ? 11.139 -22.817 -1.392 1 98.14 60 ASN B O 1
ATOM 1617 N N . GLN B 1 61 ? 10.363 -22.97 -3.479 1 97.27 61 GLN B N 1
ATOM 1618 C CA . GLN B 1 61 ? 10.518 -24.42 -3.466 1 97.27 61 GLN B CA 1
ATOM 1619 C C . GLN B 1 61 ? 11.77 -24.847 -4.228 1 97.27 61 GLN B C 1
ATOM 1621 O O . GLN B 1 61 ? 11.841 -25.967 -4.737 1 97.27 61 GLN B O 1
ATOM 1626 N N . THR B 1 62 ? 12.597 -23.965 -4.46 1 96.06 6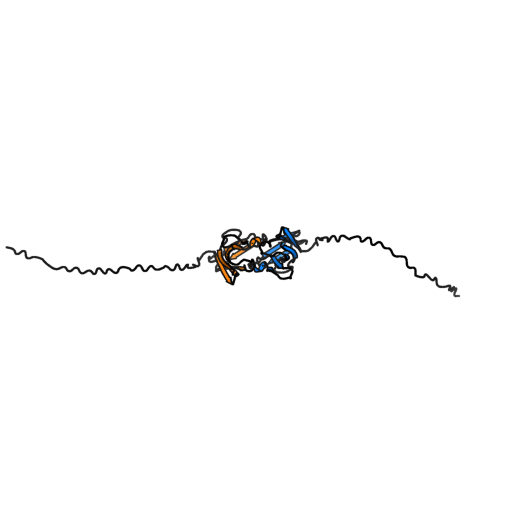2 THR B N 1
ATOM 1627 C CA . THR B 1 62 ? 13.905 -24.29 -5.018 1 96.06 62 THR B CA 1
ATOM 1628 C C . THR B 1 62 ? 14.888 -24.663 -3.912 1 96.06 62 THR B C 1
ATOM 1630 O O . THR B 1 62 ? 14.533 -24.658 -2.732 1 96.06 62 THR B O 1
ATOM 1633 N N . GLU B 1 63 ? 16.087 -24.954 -4.282 1 96.4 63 GLU B N 1
ATOM 1634 C CA . GLU B 1 63 ? 17.117 -25.357 -3.33 1 96.4 63 GLU B CA 1
ATOM 1635 C C . GLU B 1 63 ? 18.087 -24.213 -3.048 1 96.4 63 GLU B C 1
ATOM 1637 O O . GLU B 1 63 ? 19.082 -24.395 -2.344 1 96.4 63 GLU B O 1
ATOM 1642 N N . SER B 1 64 ? 17.786 -23.035 -3.586 1 97.06 64 SER B N 1
ATOM 1643 C CA . SER B 1 64 ? 18.689 -21.899 -3.434 1 97.06 64 SER B CA 1
ATOM 1644 C C . SER B 1 64 ? 17.937 -20.653 -2.979 1 97.06 64 SER B C 1
ATOM 1646 O O . SER B 1 64 ? 16.723 -20.552 -3.164 1 97.06 64 SER B O 1
ATOM 1648 N N . ASP B 1 65 ? 18.681 -19.767 -2.409 1 97.53 65 ASP B N 1
ATOM 1649 C CA . ASP B 1 65 ? 18.125 -18.454 -2.098 1 97.53 65 ASP B CA 1
ATOM 1650 C C . ASP B 1 65 ? 17.666 -17.737 -3.366 1 97.53 65 ASP B C 1
ATOM 1652 O O . ASP B 1 65 ? 18.355 -17.771 -4.388 1 97.53 65 ASP B O 1
ATOM 1656 N N . VAL B 1 66 ? 16.511 -17.17 -3.306 1 97.16 66 VAL B N 1
ATOM 1657 C CA . VAL B 1 66 ? 16.031 -16.303 -4.377 1 97.16 66 VAL B CA 1
ATOM 1658 C C . VAL B 1 66 ? 15.948 -14.863 -3.878 1 97.16 66 VAL B C 1
ATOM 1660 O O . VAL B 1 66 ? 15.289 -14.585 -2.872 1 97.16 66 VAL B O 1
ATOM 1663 N N . THR B 1 67 ? 16.639 -13.965 -4.488 1 96.85 67 THR B N 1
ATOM 1664 C CA . THR B 1 67 ? 16.62 -12.554 -4.118 1 96.85 67 THR B CA 1
ATOM 1665 C C . THR B 1 67 ? 15.811 -11.742 -5.125 1 96.85 67 THR B C 1
ATOM 1667 O O . THR B 1 67 ? 16.08 -11.789 -6.328 1 96.85 67 THR B O 1
ATOM 1670 N N . LEU B 1 68 ? 14.794 -11.068 -4.628 1 96.62 68 LEU B N 1
ATOM 1671 C CA . LEU B 1 68 ? 13.997 -10.142 -5.425 1 96.62 68 LEU B CA 1
ATOM 1672 C C . LEU B 1 68 ? 14.401 -8.698 -5.144 1 96.62 68 LEU B C 1
ATOM 1674 O O . LEU B 1 68 ? 14.39 -8.259 -3.991 1 96.62 68 LEU B O 1
ATOM 1678 N N . GLU B 1 69 ? 14.696 -7.961 -6.197 1 95.99 69 GLU B N 1
ATOM 1679 C CA . GLU B 1 69 ? 15.071 -6.558 -6.056 1 95.99 69 GLU B CA 1
ATOM 1680 C C . GLU B 1 69 ? 13.921 -5.636 -6.451 1 95.99 69 GLU B C 1
ATOM 1682 O O . GLU B 1 69 ? 13.176 -5.93 -7.388 1 95.99 69 GLU B O 1
ATOM 1687 N N . PHE B 1 70 ? 13.88 -4.569 -5.71 1 93.66 70 PHE B N 1
ATOM 1688 C CA . PHE B 1 70 ? 12.809 -3.604 -5.93 1 93.66 70 PHE B CA 1
ATOM 1689 C C . PHE B 1 70 ? 13.37 -2.193 -6.057 1 93.66 70 PHE B C 1
ATOM 1691 O O . PHE B 1 70 ? 14.338 -1.84 -5.381 1 93.66 70 PHE B O 1
ATOM 1698 N N . THR B 1 71 ? 12.663 -1.384 -6.856 1 93.04 71 THR B N 1
ATOM 1699 C CA . THR B 1 71 ? 13.082 -0 -7.048 1 93.04 71 THR B CA 1
ATOM 1700 C C . THR B 1 71 ? 12.158 0.953 -6.296 1 93.04 71 THR B C 1
ATOM 1702 O O . THR B 1 71 ? 12.323 2.173 -6.37 1 93.04 71 THR B O 1
ATOM 1705 N N . SER B 1 72 ? 11.187 0.397 -5.719 1 91.13 72 SER B N 1
ATOM 1706 C CA . SER B 1 72 ? 10.243 1.167 -4.916 1 91.13 72 SER B CA 1
ATOM 1707 C C . SER B 1 72 ? 9.916 0.452 -3.61 1 91.13 72 SER B C 1
ATOM 1709 O O . SER B 1 72 ? 10.267 -0.716 -3.431 1 91.13 72 SER B O 1
ATOM 1711 N N . SER B 1 73 ? 9.271 1.147 -2.679 1 89.43 73 SER B N 1
ATOM 1712 C CA . SER B 1 73 ? 8.819 0.535 -1.433 1 89.43 73 SER B CA 1
ATOM 1713 C C . SER B 1 73 ? 7.655 -0.42 -1.677 1 89.43 73 SER B C 1
ATOM 1715 O O . SER B 1 73 ? 7.301 -1.213 -0.802 1 89.43 73 SER B O 1
ATOM 1717 N N . GLN B 1 74 ? 7.08 -0.386 -2.825 1 92.59 74 GLN B N 1
ATOM 1718 C CA . GLN B 1 74 ? 5.995 -1.298 -3.17 1 92.59 74 GLN B CA 1
ATOM 1719 C C . GLN B 1 74 ? 6.518 -2.713 -3.399 1 92.59 74 GLN B C 1
ATOM 1721 O O . GLN B 1 74 ? 7.492 -2.91 -4.129 1 92.59 74 GLN B O 1
ATOM 1726 N N . ARG B 1 75 ? 5.83 -3.723 -2.822 1 94.3 75 ARG B N 1
ATOM 1727 C CA . ARG B 1 75 ? 6.28 -5.104 -2.964 1 94.3 75 ARG B CA 1
ATOM 1728 C C . ARG B 1 75 ? 5.3 -5.916 -3.804 1 94.3 75 ARG B C 1
ATOM 1730 O O . ARG B 1 75 ? 5.692 -6.878 -4.467 1 94.3 75 ARG B O 1
ATOM 1737 N N . TYR B 1 76 ? 4.097 -5.512 -3.782 1 96.91 76 TYR B N 1
ATOM 1738 C CA . TYR B 1 76 ? 3.074 -6.215 -4.548 1 96.91 76 TYR B CA 1
ATOM 1739 C C . TYR B 1 76 ? 1.946 -5.271 -4.947 1 96.91 76 TYR B C 1
ATOM 1741 O O . TYR B 1 76 ? 1.904 -4.121 -4.504 1 96.91 76 TYR B O 1
ATOM 1749 N N . ASP B 1 77 ? 1.142 -5.727 -5.826 1 97.35 77 ASP B N 1
ATOM 1750 C CA . ASP B 1 77 ? -0.045 -5.012 -6.283 1 97.35 77 ASP B CA 1
ATOM 1751 C C . ASP B 1 77 ? -1.215 -5.97 -6.495 1 97.35 77 ASP B C 1
ATOM 1753 O O . ASP B 1 77 ? -1.035 -7.19 -6.487 1 97.35 77 ASP B O 1
ATOM 1757 N N . PHE B 1 78 ? -2.386 -5.355 -6.524 1 97.72 78 PHE B N 1
ATOM 1758 C CA . PHE B 1 78 ? -3.546 -6.168 -6.87 1 97.72 78 PHE B CA 1
ATOM 1759 C C . PHE B 1 78 ? -4.629 -5.316 -7.521 1 97.72 78 PHE B C 1
ATOM 1761 O O . PHE B 1 78 ? -4.657 -4.097 -7.345 1 97.72 78 PHE B O 1
ATOM 1768 N N . SER B 1 79 ? -5.457 -5.981 -8.26 1 97.44 79 SER B N 1
ATOM 1769 C CA . SER B 1 79 ? -6.624 -5.361 -8.88 1 97.44 79 SER B CA 1
ATOM 1770 C C . SER B 1 79 ? -7.866 -6.23 -8.713 1 97.44 79 SER B C 1
ATOM 1772 O O . SER B 1 79 ? -7.76 -7.432 -8.464 1 97.44 79 SER B O 1
ATOM 1774 N N . VAL B 1 80 ? -8.988 -5.602 -8.782 1 97.23 80 VAL B N 1
ATOM 1775 C CA . VAL B 1 80 ? -10.275 -6.289 -8.783 1 97.23 80 VAL B CA 1
ATOM 1776 C C . VAL B 1 80 ? -11.009 -6.01 -10.093 1 97.23 80 VAL B C 1
ATOM 1778 O O . VAL B 1 80 ? -11.142 -4.854 -10.502 1 97.23 80 VAL B O 1
ATOM 1781 N N . GLU B 1 81 ? -11.398 -7.075 -10.661 1 98.01 81 GLU B N 1
ATOM 1782 C CA . GLU B 1 81 ? -12.17 -6.993 -11.898 1 98.01 81 GLU B CA 1
ATOM 1783 C C . GLU B 1 81 ? -13.59 -7.515 -11.698 1 98.01 81 GLU B C 1
ATOM 1785 O O . GLU B 1 81 ? -13.806 -8.472 -10.951 1 98.01 81 GLU B O 1
ATOM 1790 N N . ASN B 1 82 ? -14.488 -6.855 -12.423 1 96.54 82 ASN B N 1
ATOM 1791 C CA . ASN B 1 82 ? -15.844 -7.393 -12.388 1 96.54 82 ASN B CA 1
ATOM 1792 C C . ASN B 1 82 ? -16.051 -8.461 -13.458 1 96.54 82 ASN B C 1
ATOM 1794 O O . ASN B 1 82 ? -15.111 -8.827 -14.166 1 96.54 82 ASN B O 1
ATOM 1798 N N . LYS B 1 83 ? -17.258 -8.96 -13.503 1 92.85 83 LYS B N 1
ATOM 1799 C CA . LYS B 1 83 ? -17.579 -10.087 -14.374 1 92.85 83 LYS B CA 1
ATOM 1800 C C . LYS B 1 83 ? -17.427 -9.706 -15.844 1 92.85 83 LYS B C 1
ATOM 1802 O O . LYS B 1 83 ? -17.283 -10.576 -16.705 1 92.85 83 LYS B O 1
ATOM 1807 N N . LYS B 1 84 ? -17.462 -8.417 -16.105 1 94.28 84 LYS B N 1
ATOM 1808 C CA . LYS B 1 84 ? -17.347 -7.951 -17.484 1 94.28 84 LYS B CA 1
ATOM 1809 C C . LYS B 1 84 ? -15.886 -7.766 -17.881 1 94.28 84 LYS B C 1
ATOM 1811 O O . LYS B 1 84 ? -15.589 -7.368 -19.01 1 94.28 84 LYS B O 1
ATOM 1816 N N . GLY B 1 85 ? -14.977 -7.912 -16.986 1 94.32 85 GLY B N 1
ATOM 1817 C CA . GLY B 1 85 ? -13.558 -7.776 -17.273 1 94.32 85 GLY B CA 1
ATOM 1818 C C . GLY B 1 85 ? -13.034 -6.372 -17.041 1 94.32 85 GLY B C 1
ATOM 1819 O O . GLY B 1 85 ? -11.89 -6.066 -17.383 1 94.32 85 GLY B O 1
ATOM 1820 N N . GLU B 1 86 ? -13.863 -5.612 -16.473 1 96.03 86 GLU B N 1
ATOM 1821 C CA . GLU B 1 86 ? -13.452 -4.243 -16.174 1 96.03 86 GLU B CA 1
ATOM 1822 C C . GLU B 1 86 ? -12.715 -4.166 -14.84 1 96.03 86 GLU B C 1
ATOM 1824 O O . GLU B 1 86 ? -13.176 -4.717 -13.838 1 96.03 86 GLU B O 1
ATOM 1829 N N . GLU B 1 87 ? -11.588 -3.533 -14.86 1 96.33 87 GLU B N 1
ATOM 1830 C CA . GLU B 1 87 ? -10.89 -3.255 -13.609 1 96.33 87 GLU B CA 1
ATOM 1831 C C . GLU B 1 87 ? -11.587 -2.148 -12.822 1 96.33 87 GLU B C 1
ATOM 1833 O O . GLU B 1 87 ? -11.628 -0.997 -13.263 1 96.33 87 GL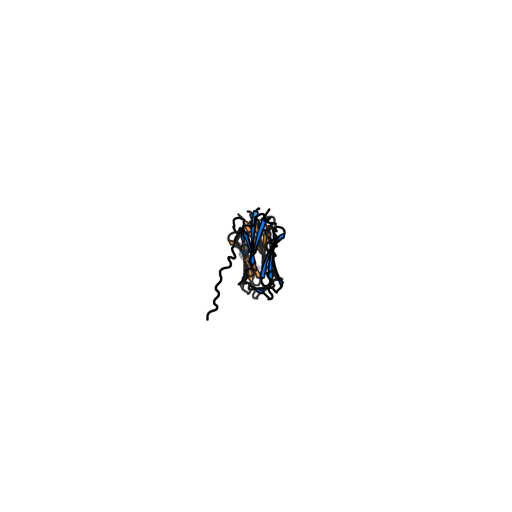U B O 1
ATOM 1838 N N . ILE B 1 88 ? -12.1 -2.526 -11.686 1 93.09 88 ILE B N 1
ATOM 1839 C CA . ILE B 1 88 ? -12.858 -1.514 -10.958 1 93.09 88 ILE B CA 1
ATOM 1840 C C . ILE B 1 88 ? -12.011 -0.96 -9.814 1 93.09 88 ILE B C 1
ATOM 1842 O O . ILE B 1 88 ? -12.381 0.035 -9.185 1 93.09 88 ILE B O 1
ATOM 1846 N N . TYR B 1 89 ? -10.942 -1.678 -9.488 1 93.57 89 TYR B N 1
ATOM 1847 C CA . TYR B 1 89 ? -10.044 -1.239 -8.426 1 93.57 89 TYR B CA 1
ATOM 1848 C C . TYR B 1 89 ? -8.608 -1.661 -8.717 1 93.57 89 TYR B C 1
ATOM 1850 O O . TYR B 1 89 ? -8.364 -2.782 -9.17 1 93.57 89 TYR B O 1
ATOM 1858 N N . LEU B 1 90 ? -7.66 -0.758 -8.543 1 95.57 90 LEU B N 1
ATOM 1859 C CA . LEU B 1 90 ? -6.223 -1.005 -8.594 1 95.57 90 LEU B CA 1
ATOM 1860 C C . LEU B 1 90 ? -5.527 -0.419 -7.37 1 95.57 90 LEU B C 1
ATOM 1862 O O . LEU B 1 90 ? -5.617 0.784 -7.116 1 95.57 90 LEU B O 1
ATOM 1866 N N . PHE B 1 91 ? -4.843 -1.295 -6.586 1 94.3 91 PHE B N 1
ATOM 1867 C CA . PHE B 1 91 ? -4.246 -0.9 -5.316 1 94.3 91 PHE B CA 1
ATOM 1868 C C . PHE B 1 91 ? -3.233 0.221 -5.518 1 94.3 91 PHE B C 1
ATOM 1870 O O . PHE B 1 91 ? -3.243 1.213 -4.787 1 94.3 91 PHE B O 1
ATOM 1877 N N . SER B 1 92 ? -2.381 0.18 -6.553 1 94.36 92 SER B N 1
ATOM 1878 C CA . SER B 1 92 ? -1.333 1.17 -6.781 1 94.36 92 SER B CA 1
ATOM 1879 C C . SER B 1 92 ? -1.921 2.506 -7.224 1 94.36 92 SER B C 1
ATOM 1881 O O . SER B 1 92 ? -1.213 3.513 -7.281 1 94.36 92 SER B O 1
ATOM 1883 N N . SER B 1 93 ? -3.206 2.488 -7.556 1 92.9 93 SER B N 1
ATOM 1884 C CA . SER B 1 93 ? -3.827 3.75 -7.942 1 92.9 93 SER B CA 1
ATOM 1885 C C . SER B 1 93 ? -4.151 4.603 -6.72 1 92.9 93 SER B C 1
ATOM 1887 O O . SER B 1 93 ? -4.4 5.804 -6.843 1 92.9 93 SER B O 1
ATOM 1889 N N . LEU B 1 94 ? -4.23 4.026 -5.518 1 91.45 94 LEU B N 1
ATOM 1890 C CA . LEU B 1 94 ? -4.635 4.719 -4.299 1 91.45 94 LEU B CA 1
ATOM 1891 C C . LEU B 1 94 ? -3.478 5.531 -3.726 1 91.45 94 LEU B C 1
ATOM 1893 O O . LEU B 1 94 ? -3.695 6.57 -3.099 1 91.45 94 LEU B O 1
ATOM 1897 N N . ALA B 1 95 ? -2.334 4.954 -3.988 1 90.33 95 ALA B N 1
ATOM 1898 C CA . ALA B 1 95 ? -1.177 5.529 -3.306 1 90.33 95 ALA B CA 1
ATOM 1899 C C . ALA B 1 95 ? 0.07 5.454 -4.184 1 90.33 95 ALA B C 1
ATOM 1901 O O . ALA B 1 95 ? 0.143 4.633 -5.101 1 90.33 95 ALA B O 1
ATOM 1902 N N . SER B 1 96 ? 0.915 6.416 -3.849 1 92.09 96 SER B N 1
ATOM 1903 C CA . SER B 1 96 ? 2.246 6.319 -4.44 1 92.09 96 SER B CA 1
ATOM 1904 C C . SER B 1 96 ? 3.232 5.667 -3.477 1 92.09 96 SER B C 1
ATOM 1906 O O . SER B 1 96 ? 2.96 5.559 -2.279 1 92.09 96 SER B O 1
ATOM 1908 N N . PHE B 1 97 ? 4.338 5.201 -4.003 1 91.91 97 PHE B N 1
ATOM 1909 C CA . PHE B 1 97 ? 5.4 4.526 -3.266 1 91.91 97 PHE B CA 1
ATOM 1910 C C . PHE B 1 97 ? 6.737 5.225 -3.481 1 91.91 97 PHE B C 1
ATOM 1912 O O . PHE B 1 97 ? 7.02 5.709 -4.579 1 91.91 97 PHE B O 1
ATOM 1919 N N . LEU B 1 98 ? 7.51 5.26 -2.449 1 89.96 98 LEU B N 1
ATOM 1920 C CA . LEU B 1 98 ? 8.828 5.88 -2.539 1 89.96 98 LEU B CA 1
ATOM 1921 C C . LEU B 1 98 ? 9.75 5.069 -3.444 1 89.96 98 LEU B C 1
ATOM 1923 O O . LEU B 1 98 ? 9.745 3.836 -3.398 1 89.96 98 LEU B O 1
ATOM 1927 N N . GLN B 1 99 ? 10.46 5.827 -4.234 1 88.14 99 GLN B N 1
ATOM 1928 C CA . GLN B 1 99 ? 11.499 5.163 -5.013 1 88.14 99 GLN B CA 1
ATOM 1929 C C . GLN B 1 99 ? 12.674 4.756 -4.128 1 88.14 99 GLN B C 1
ATOM 1931 O O . GLN B 1 99 ? 13.651 5.498 -4.004 1 88.14 99 GLN B O 1
ATOM 1936 N N . ALA B 1 100 ? 12.56 3.756 -3.414 1 84.91 100 ALA B N 1
ATOM 1937 C CA . ALA B 1 100 ? 13.567 3.227 -2.497 1 84.91 100 ALA B CA 1
ATOM 1938 C C . ALA B 1 100 ? 14.018 1.832 -2.923 1 84.91 100 ALA B C 1
ATOM 1940 O O . ALA B 1 100 ? 13.204 0.909 -3.008 1 84.91 100 ALA B O 1
ATOM 1941 N N . LEU B 1 101 ? 15.294 1.727 -3.096 1 86.77 101 LEU B N 1
ATOM 1942 C CA . LEU B 1 101 ? 15.848 0.424 -3.447 1 86.77 101 LEU B CA 1
ATOM 1943 C C . LEU B 1 101 ? 15.754 -0.541 -2.271 1 86.77 101 LEU B C 1
ATOM 1945 O O . LEU B 1 101 ? 15.958 -0.147 -1.12 1 86.77 101 LEU B O 1
ATOM 1949 N N . GLY B 1 102 ? 15.362 -1.775 -2.576 1 87 102 GLY B N 1
ATOM 1950 C CA . GLY B 1 102 ? 15.312 -2.829 -1.575 1 87 102 GLY B CA 1
ATOM 1951 C C . GLY B 1 102 ? 15.321 -4.222 -2.176 1 87 102 GLY B C 1
ATOM 1952 O O . GLY B 1 102 ? 15.309 -4.377 -3.399 1 87 102 GLY B O 1
ATOM 1953 N N . LYS B 1 103 ? 15.494 -5.118 -1.294 1 92.59 103 LYS B N 1
ATOM 1954 C CA . LYS B 1 103 ? 15.476 -6.502 -1.758 1 92.59 103 LYS B CA 1
ATOM 1955 C C . LYS B 1 103 ? 14.807 -7.416 -0.736 1 92.59 103 LYS B C 1
ATOM 1957 O O . LYS B 1 103 ? 14.755 -7.093 0.453 1 92.59 103 LYS B O 1
ATOM 1962 N N . GLU B 1 104 ? 14.21 -8.431 -1.179 1 93.64 104 GLU B N 1
ATOM 1963 C CA . GLU B 1 104 ? 13.713 -9.55 -0.386 1 93.64 104 GLU B CA 1
ATOM 1964 C C . GLU B 1 104 ? 14.409 -10.852 -0.77 1 93.64 104 GLU B C 1
ATOM 1966 O O . GLU B 1 104 ? 14.402 -11.245 -1.939 1 93.64 104 GLU B O 1
ATOM 1971 N N . THR B 1 105 ? 15.064 -11.437 0.198 1 95.86 105 THR B N 1
ATOM 1972 C CA . THR B 1 105 ? 15.638 -12.76 -0.024 1 95.86 105 THR B CA 1
ATOM 1973 C C . THR B 1 105 ? 14.769 -13.841 0.612 1 95.86 105 THR B C 1
ATOM 1975 O O . THR B 1 105 ? 14.458 -13.774 1.803 1 95.86 105 THR B O 1
ATOM 1978 N N . VAL B 1 106 ? 14.429 -14.754 -0.245 1 96.99 106 VAL B N 1
ATOM 1979 C CA . VAL B 1 106 ? 13.605 -15.871 0.204 1 96.99 106 VAL B CA 1
ATOM 1980 C C . VAL B 1 106 ? 14.431 -17.155 0.207 1 96.99 106 VAL B C 1
ATOM 1982 O O . VAL B 1 106 ? 14.852 -17.632 -0.85 1 96.99 106 VAL B O 1
ATOM 1985 N N . LYS B 1 107 ? 14.629 -17.762 1.354 1 97.68 107 LYS B N 1
ATOM 1986 C CA . LYS B 1 107 ? 15.397 -18.998 1.475 1 97.68 107 LYS B CA 1
ATOM 1987 C C . LYS B 1 107 ? 14.557 -20.208 1.076 1 97.68 107 LYS B C 1
ATOM 1989 O O . LYS B 1 107 ? 13.327 -20.132 1.04 1 97.68 107 LYS B O 1
ATOM 1994 N N . PRO B 1 108 ? 15.307 -21.278 0.757 1 97.86 108 PRO B N 1
ATOM 1995 C CA . PRO B 1 108 ? 14.551 -22.496 0.457 1 97.86 108 PRO B CA 1
ATOM 1996 C C . PRO B 1 108 ? 13.524 -22.835 1.535 1 97.86 108 PRO B C 1
ATOM 1998 O O . PRO B 1 108 ? 13.851 -22.84 2.724 1 97.86 108 PRO B O 1
ATOM 2001 N N . GLY B 1 109 ? 12.334 -23.038 1.111 1 97.17 109 GLY B N 1
ATOM 2002 C CA . GLY B 1 109 ? 11.286 -23.426 2.042 1 97.17 109 GLY B CA 1
ATOM 2003 C C . GLY B 1 109 ? 10.568 -22.24 2.659 1 97.17 109 GLY B C 1
ATOM 2004 O O . GLY B 1 109 ? 9.479 -22.39 3.217 1 97.17 109 GLY B O 1
ATOM 2005 N N . GLU B 1 110 ? 11.133 -21.05 2.519 1 97.56 110 GLU B N 1
ATOM 2006 C CA . GLU B 1 110 ? 10.526 -19.846 3.079 1 97.56 110 GLU B CA 1
ATOM 2007 C C . GLU B 1 110 ? 9.48 -19.264 2.133 1 97.56 110 GLU B C 1
ATOM 2009 O O . GLU B 1 110 ? 9.373 -19.689 0.98 1 97.56 110 GLU B O 1
ATOM 2014 N N . GLU B 1 111 ? 8.635 -18.402 2.666 1 97.34 111 GLU B N 1
ATOM 2015 C CA . GLU B 1 111 ? 7.58 -17.776 1.874 1 97.34 111 GLU B CA 1
ATOM 2016 C C . GLU B 1 111 ? 7.449 -16.292 2.204 1 97.34 111 GLU B C 1
ATOM 2018 O O . GLU B 1 111 ? 7.761 -15.868 3.318 1 97.34 111 GLU B O 1
ATOM 2023 N N . LEU B 1 112 ? 7.052 -15.572 1.224 1 96.65 112 LEU B N 1
ATOM 2024 C CA . LEU B 1 112 ? 6.506 -14.236 1.433 1 96.65 112 LEU B CA 1
ATOM 2025 C C . LEU B 1 112 ? 4.985 -14.282 1.545 1 96.65 112 LEU B C 1
ATOM 2027 O O . LEU B 1 112 ? 4.322 -14.973 0.769 1 96.65 112 LEU B O 1
ATOM 2031 N N . VAL B 1 113 ? 4.441 -13.571 2.559 1 96.61 113 VAL B N 1
ATOM 2032 C CA . VAL B 1 113 ? 3.002 -13.614 2.792 1 96.61 113 VAL B CA 1
ATOM 2033 C C . VAL B 1 113 ? 2.445 -12.194 2.857 1 96.61 113 VAL B C 1
ATOM 2035 O O . VAL B 1 113 ? 2.961 -11.352 3.596 1 96.61 113 VAL B O 1
ATOM 2038 N N . TYR B 1 114 ? 1.389 -11.944 2.099 1 97.14 114 TYR B N 1
ATOM 2039 C CA . TYR B 1 114 ? 0.669 -10.675 2.088 1 97.14 114 TYR B CA 1
ATOM 2040 C C . TYR B 1 114 ? -0.828 -10.897 2.267 1 97.14 114 TYR B C 1
ATOM 2042 O O . TYR B 1 114 ? -1.409 -11.789 1.645 1 97.14 114 TYR B O 1
ATOM 2050 N N . GLU B 1 115 ? -1.397 -10.138 3.087 1 97.09 115 GLU B N 1
ATOM 2051 C CA . GLU B 1 115 ? -2.844 -10.187 3.27 1 97.09 115 GLU B CA 1
ATOM 2052 C C . GLU B 1 115 ? -3.535 -9.056 2.513 1 97.09 115 GLU B C 1
ATOM 2054 O O . GLU B 1 115 ? -3.037 -7.928 2.482 1 97.09 115 GLU B O 1
ATOM 2059 N N . ILE B 1 116 ? -4.65 -9.31 1.942 1 97.41 116 ILE B N 1
ATOM 2060 C CA . ILE B 1 116 ? -5.458 -8.369 1.175 1 97.41 116 ILE B CA 1
ATOM 2061 C C . ILE B 1 116 ? -6.892 -8.371 1.701 1 97.41 116 ILE B C 1
ATOM 2063 O O . ILE B 1 116 ? -7.533 -9.422 1.767 1 97.41 116 ILE B O 1
ATOM 2067 N N . ASN B 1 117 ? -7.347 -7.276 2.071 1 96.37 117 ASN B N 1
ATOM 2068 C CA . ASN B 1 117 ? -8.708 -7.068 2.556 1 96.37 117 ASN B CA 1
ATOM 2069 C C . ASN B 1 117 ? -9.531 -6.236 1.576 1 96.37 117 ASN B C 1
ATOM 2071 O O . ASN B 1 117 ? -9.33 -5.026 1.461 1 96.37 117 ASN B O 1
ATOM 2075 N N . VAL B 1 118 ? -10.498 -6.823 0.933 1 94.44 118 VAL B N 1
ATOM 2076 C CA . VAL B 1 118 ? -11.23 -6.075 -0.084 1 94.44 118 VAL B CA 1
ATOM 2077 C C . VAL B 1 118 ? -12.579 -5.627 0.474 1 94.44 118 VAL B C 1
ATOM 2079 O O . VAL B 1 118 ? -13.422 -5.111 -0.264 1 94.44 118 VAL B O 1
ATOM 2082 N N . GLN B 1 119 ? -12.741 -5.784 1.734 1 89.9 119 GLN B N 1
ATOM 2083 C CA . GLN B 1 119 ? -13.985 -5.358 2.367 1 89.9 119 GLN B CA 1
ATOM 2084 C C . GLN B 1 119 ? -14.155 -3.844 2.282 1 89.9 119 GLN B C 1
ATOM 2086 O O . GLN B 1 119 ? -15.28 -3.342 2.228 1 89.9 119 GLN B O 1
ATOM 2091 N N . GLU B 1 120 ? -13.047 -3.183 2.196 1 81.46 120 GLU B N 1
ATOM 2092 C CA . GLU B 1 120 ? -13.092 -1.73 2.33 1 81.46 120 GLU B CA 1
ATOM 2093 C C . GLU B 1 120 ? -13.179 -1.052 0.965 1 81.46 120 GLU B C 1
ATOM 2095 O O . GLU B 1 120 ? -13.262 0.175 0.88 1 81.46 120 GLU B O 1
ATOM 2100 N N . ILE B 1 121 ? -13.157 -1.787 -0.107 1 87.56 121 ILE B N 1
ATOM 2101 C CA . ILE B 1 121 ? -13.163 -1.217 -1.45 1 87.56 121 ILE B CA 1
ATOM 2102 C C . ILE B 1 121 ? -14.569 -0.739 -1.802 1 87.56 121 ILE B C 1
ATOM 2104 O O . ILE B 1 121 ? -14.74 0.128 -2.662 1 87.56 121 ILE B O 1
ATOM 2108 N N . GLY B 1 122 ? -15.672 -1.235 -1.148 1 86.17 122 GLY B N 1
ATOM 2109 C CA . GLY B 1 122 ? -17.034 -0.818 -1.44 1 86.17 122 GLY B CA 1
ATOM 2110 C C . GLY B 1 122 ? -17.609 -1.48 -2.678 1 86.17 122 GLY B C 1
ATOM 2111 O O . GLY B 1 122 ? -18.301 -0.836 -3.469 1 86.17 122 GLY B O 1
ATOM 2112 N N . LEU B 1 123 ? -17.34 -2.713 -2.847 1 91.8 123 LEU B N 1
ATOM 2113 C CA . LEU B 1 123 ? -17.813 -3.457 -4.009 1 91.8 123 LEU B CA 1
ATOM 2114 C C . LEU B 1 123 ? -19.306 -3.747 -3.898 1 91.8 123 LEU B C 1
ATOM 2116 O O . LEU B 1 123 ? -19.799 -4.077 -2.818 1 91.8 123 LEU B O 1
ATOM 2120 N N . GLU B 1 124 ? -19.961 -3.578 -5.01 1 92.2 124 GLU B N 1
ATOM 2121 C CA . GLU B 1 124 ? -21.357 -3.999 -5.075 1 92.2 124 GLU B CA 1
ATOM 2122 C C . GLU B 1 124 ? -21.473 -5.52 -5.107 1 92.2 124 GLU B C 1
ATOM 2124 O O . GLU B 1 124 ? -20.492 -6.218 -5.371 1 92.2 124 GLU B O 1
ATOM 2129 N N . LYS B 1 125 ? -22.725 -6.002 -4.791 1 96.26 125 LYS B N 1
ATOM 2130 C CA . LYS B 1 125 ? -22.982 -7.434 -4.909 1 96.26 125 LYS B CA 1
ATOM 2131 C C . LYS B 1 125 ? -22.642 -7.94 -6.308 1 96.26 125 LYS B C 1
ATOM 2133 O O . LYS B 1 125 ? -22.95 -7.282 -7.304 1 96.26 125 LYS B O 1
ATOM 2138 N N . GLY B 1 126 ? -21.952 -9.072 -6.355 1 96.99 126 GLY B N 1
ATOM 2139 C CA . GLY B 1 126 ? -21.588 -9.628 -7.649 1 96.99 126 GLY B CA 1
ATOM 2140 C C . GLY B 1 126 ? -20.346 -10.498 -7.596 1 96.99 126 GLY B C 1
ATOM 2141 O O . GLY B 1 126 ? -19.861 -10.832 -6.513 1 96.99 126 GLY B O 1
ATOM 2142 N N . GLU B 1 127 ? -19.921 -10.933 -8.78 1 97.89 127 GLU B N 1
ATOM 2143 C CA . GLU B 1 127 ? -18.731 -11.763 -8.945 1 97.89 127 GLU B CA 1
ATOM 2144 C C . GLU B 1 127 ? -17.534 -10.929 -9.393 1 97.89 127 GLU B C 1
ATOM 2146 O O . GLU B 1 127 ? -17.672 -10.037 -10.233 1 97.89 127 GLU B O 1
ATOM 2151 N N . TYR B 1 128 ? -16.492 -11.264 -8.787 1 98.41 128 TYR B N 1
ATOM 2152 C CA . TYR B 1 128 ? -15.28 -10.499 -9.056 1 98.41 128 TYR B CA 1
ATOM 2153 C C . TYR B 1 128 ? -14.075 -11.421 -9.202 1 98.41 128 TYR B C 1
ATOM 2155 O O . TYR B 1 128 ? -14.13 -12.591 -8.817 1 98.41 128 TYR B O 1
ATOM 2163 N N . ILE B 1 129 ? -13.004 -10.868 -9.823 1 98.61 129 ILE B N 1
ATOM 2164 C CA . ILE B 1 129 ? -11.699 -11.517 -9.896 1 98.61 129 ILE B CA 1
ATOM 2165 C C . ILE B 1 129 ? -10.655 -10.657 -9.188 1 98.61 129 ILE B C 1
ATOM 2167 O O . ILE B 1 129 ? -10.559 -9.453 -9.44 1 98.61 129 ILE B O 1
ATOM 2171 N N . LEU B 1 130 ? -9.987 -11.284 -8.224 1 98.6 130 LEU B N 1
ATOM 2172 C CA . LEU B 1 130 ? -8.831 -10.661 -7.589 1 98.6 130 LEU B CA 1
ATOM 2173 C C . LEU B 1 130 ? -7.538 -11.088 -8.275 1 98.6 130 LEU B C 1
ATOM 2175 O O . LEU B 1 130 ? -7.212 -12.276 -8.309 1 98.6 130 LEU B O 1
ATOM 2179 N N . ASN B 1 131 ? -6.845 -10.094 -8.883 1 98.77 131 ASN B N 1
ATOM 2180 C CA . ASN B 1 131 ? -5.527 -10.301 -9.474 1 98.77 131 ASN B CA 1
ATOM 2181 C C . ASN B 1 131 ? -4.416 -9.789 -8.562 1 98.77 131 ASN B C 1
ATOM 2183 O O . ASN B 1 131 ? -4.489 -8.668 -8.057 1 98.77 131 ASN B O 1
ATOM 2187 N N . THR B 1 132 ? -3.442 -10.631 -8.345 1 98.72 132 THR B N 1
ATOM 2188 C CA . THR B 1 132 ? -2.348 -10.217 -7.473 1 98.72 132 THR B CA 1
ATOM 2189 C C . THR B 1 132 ? -0.999 -10.56 -8.097 1 98.72 132 THR B C 1
ATOM 2191 O O . THR B 1 132 ? -0.859 -11.592 -8.756 1 98.72 132 THR B O 1
ATOM 2194 N N . TRP B 1 133 ? 0.018 -9.652 -7.886 1 98.67 133 TRP B N 1
ATOM 2195 C CA . TRP B 1 133 ? 1.359 -9.897 -8.409 1 98.67 133 TRP B CA 1
ATOM 2196 C C . TRP B 1 133 ? 2.407 -9.153 -7.587 1 98.67 133 TRP B C 1
ATOM 2198 O O . TRP B 1 133 ? 2.097 -8.159 -6.927 1 98.67 133 TRP B O 1
ATOM 2208 N N . MET B 1 134 ? 3.657 -9.654 -7.687 1 98.02 134 MET B N 1
ATOM 2209 C CA . MET B 1 134 ? 4.786 -8.928 -7.11 1 98.02 134 MET B CA 1
ATOM 2210 C C . MET B 1 134 ? 5.278 -7.843 -8.062 1 98.02 134 MET B C 1
ATOM 2212 O O . MET B 1 134 ? 4.961 -7.865 -9.252 1 98.02 134 MET B O 1
ATOM 2216 N N . THR B 1 135 ? 6.067 -6.902 -7.47 1 97.21 135 THR B N 1
ATOM 2217 C CA . THR B 1 135 ? 6.544 -5.802 -8.3 1 97.21 135 THR B CA 1
ATOM 2218 C C . THR B 1 135 ? 8.069 -5.739 -8.291 1 97.21 135 THR B C 1
ATOM 2220 O O . THR B 1 135 ? 8.65 -4.67 -8.095 1 97.21 135 THR B O 1
ATOM 2223 N N . PRO B 1 136 ? 8.763 -6.798 -8.467 1 97.1 136 PRO B N 1
ATOM 2224 C CA . PRO B 1 136 ? 10.224 -6.722 -8.529 1 97.1 136 PRO B CA 1
ATOM 2225 C C . PRO B 1 136 ? 10.722 -5.897 -9.713 1 97.1 136 PRO B C 1
ATOM 2227 O O . PRO B 1 136 ? 9.992 -5.707 -10.689 1 97.1 136 PRO B O 1
ATOM 2230 N N . LYS B 1 137 ? 11.948 -5.461 -9.486 1 97.07 137 LYS B N 1
ATOM 2231 C CA . LYS B 1 137 ? 12.595 -4.684 -10.539 1 97.07 137 LYS B CA 1
ATOM 2232 C C . LYS B 1 137 ? 12.695 -5.488 -11.832 1 97.07 137 LYS B C 1
ATOM 2234 O O . LYS B 1 137 ? 12.484 -4.95 -12.921 1 97.07 137 LYS B O 1
ATOM 2239 N N . ASP B 1 138 ? 13.039 -6.789 -11.73 1 96.52 138 ASP B N 1
ATOM 2240 C CA . ASP B 1 138 ? 13.216 -7.717 -12.843 1 96.52 138 ASP B CA 1
ATOM 2241 C C . ASP B 1 138 ? 12.773 -9.127 -12.458 1 96.52 138 ASP B C 1
ATOM 2243 O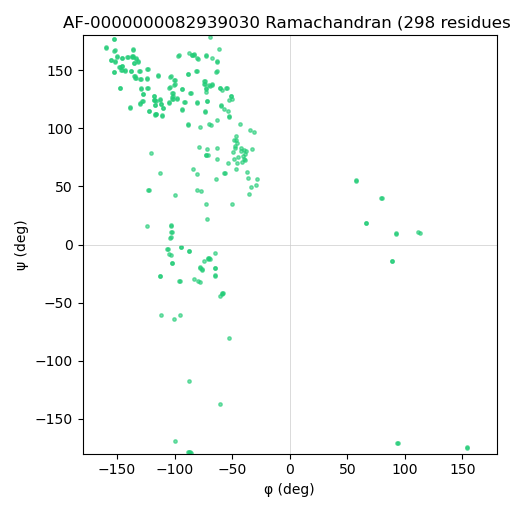 O . ASP B 1 138 ? 12.542 -9.411 -11.281 1 96.52 138 ASP B O 1
ATOM 2247 N N . GLY B 1 139 ? 12.521 -9.891 -13.555 1 95.41 139 GLY B N 1
ATOM 2248 C CA . GLY B 1 139 ? 12.172 -11.279 -13.298 1 95.41 139 GLY B CA 1
ATOM 2249 C C . GLY B 1 139 ? 10.675 -11.513 -13.218 1 95.41 139 GLY B C 1
ATOM 2250 O O . GLY B 1 139 ? 9.886 -10.673 -13.656 1 95.41 139 GLY B O 1
ATOM 2251 N N . ALA B 1 140 ? 10.368 -12.675 -12.808 1 96.34 140 ALA B N 1
ATOM 2252 C CA . ALA B 1 140 ? 8.97 -13.093 -12.739 1 96.34 140 ALA B CA 1
ATOM 2253 C C . ALA B 1 140 ? 8.193 -12.246 -11.735 1 96.34 140 ALA B C 1
ATOM 2255 O O . ALA B 1 140 ? 8.714 -11.896 -10.674 1 96.34 140 ALA B O 1
ATOM 2256 N N . LYS B 1 141 ? 6.94 -12.036 -11.968 1 98.34 141 LYS B N 1
ATOM 2257 C CA . LYS B 1 141 ? 6.089 -11.227 -11.1 1 98.34 141 LYS B CA 1
ATOM 2258 C C . LYS B 1 141 ? 5.184 -12.107 -10.243 1 98.34 141 LYS B C 1
ATOM 2260 O O . LYS B 1 141 ? 4.468 -11.608 -9.372 1 98.34 141 LYS B O 1
ATOM 2265 N N . TYR B 1 142 ? 5.139 -13.353 -10.5 1 98.32 142 TYR B N 1
ATOM 2266 C CA . TYR B 1 142 ? 4.416 -14.338 -9.703 1 98.32 142 TYR B CA 1
ATOM 2267 C C . TYR B 1 142 ? 2.936 -13.985 -9.611 1 98.32 142 TYR B C 1
ATOM 2269 O O . TYR B 1 142 ? 2.369 -13.942 -8.517 1 98.32 142 TYR B O 1
ATOM 2277 N N . LYS B 1 143 ? 2.343 -13.839 -10.731 1 98.7 143 LYS B N 1
ATOM 2278 C CA . LYS B 1 143 ? 0.939 -13.458 -10.859 1 98.7 143 LYS B CA 1
ATOM 2279 C C . LYS B 1 143 ? 0.019 -14.624 -10.51 1 98.7 143 LYS B C 1
ATOM 2281 O O . LYS B 1 143 ? 0.286 -15.767 -10.887 1 98.7 143 LYS B O 1
ATOM 2286 N N . VAL B 1 144 ? -1.094 -14.351 -9.827 1 98.72 144 VAL B N 1
ATOM 2287 C CA . VAL B 1 144 ? -2.128 -15.33 -9.511 1 98.72 144 VAL B CA 1
ATOM 2288 C C . VAL B 1 144 ? -3.475 -14.629 -9.357 1 98.72 144 VAL B C 1
ATOM 2290 O O . VAL B 1 144 ? -3.53 -13.44 -9.033 1 98.72 144 VAL B O 1
ATOM 2293 N N . LYS B 1 145 ? -4.542 -15.256 -9.676 1 98.52 145 LYS B N 1
ATOM 2294 C CA . LYS B 1 145 ? -5.877 -14.678 -9.553 1 98.52 145 LYS B CA 1
ATOM 2295 C C . LYS B 1 145 ? -6.84 -15.654 -8.883 1 98.52 145 LYS B C 1
ATOM 2297 O O . LYS B 1 145 ? -6.571 -16.856 -8.821 1 98.52 145 LYS B O 1
ATOM 2302 N N . THR B 1 146 ? -7.903 -15.197 -8.363 1 98.4 146 THR B N 1
ATOM 2303 C CA . THR B 1 146 ? -8.991 -15.998 -7.812 1 98.4 146 THR B CA 1
ATOM 2304 C C . THR B 1 146 ? -10.33 -15.292 -8.001 1 98.4 146 THR B C 1
ATOM 2306 O O . THR B 1 146 ? -10.384 -14.064 -8.091 1 98.4 146 THR B O 1
ATOM 2309 N N . ASN B 1 147 ? -11.335 -16.062 -8.067 1 98.01 147 ASN B N 1
ATOM 2310 C CA . ASN B 1 147 ? -12.688 -15.517 -8.092 1 98.01 147 ASN B CA 1
ATOM 2311 C C . ASN B 1 147 ? -13.246 -15.337 -6.683 1 98.01 147 ASN B C 1
ATOM 2313 O O . ASN B 1 147 ? -12.927 -16.113 -5.781 1 98.01 147 ASN B O 1
ATOM 2317 N N . PHE B 1 148 ? -14.064 -14.313 -6.529 1 98.04 148 PHE B N 1
ATOM 2318 C CA . PHE B 1 148 ? -14.786 -14.154 -5.272 1 98.04 148 PHE B CA 1
ATOM 2319 C C . PHE B 1 148 ? -16.128 -13.469 -5.501 1 98.04 148 PHE B C 1
ATOM 2321 O O . PHE B 1 148 ? -16.371 -12.911 -6.573 1 98.04 148 PHE B O 1
ATOM 2328 N N . THR B 1 149 ? -16.972 -13.622 -4.509 1 97.23 149 THR B N 1
ATOM 2329 C CA . THR B 1 149 ? -18.319 -13.075 -4.617 1 97.23 149 THR B CA 1
ATOM 2330 C C . THR B 1 149 ? -18.614 -12.128 -3.457 1 97.23 149 THR B C 1
ATOM 2332 O O . THR B 1 149 ? -18.242 -12.404 -2.314 1 97.23 149 THR B O 1
ATOM 2335 N N . VAL B 1 150 ? -19.169 -11.037 -3.789 1 96.63 150 VAL B N 1
ATOM 2336 C CA . VAL B 1 150 ? -19.742 -10.139 -2.792 1 96.63 150 VAL B CA 1
ATOM 2337 C C . VAL B 1 150 ? -21.25 -10.364 -2.701 1 96.63 150 VAL B C 1
ATOM 2339 O O . VAL B 1 150 ? -21.954 -10.313 -3.713 1 96.63 150 VAL B O 1
ATOM 2342 N N . GLU B 1 151 ? -21.732 -10.627 -1.445 1 92.55 151 GLU B N 1
ATOM 2343 C CA . GLU B 1 151 ? -23.146 -10.932 -1.25 1 92.55 151 GLU B CA 1
ATOM 2344 C C . GLU B 1 151 ? -23.888 -9.745 -0.643 1 92.55 151 GLU B C 1
ATOM 2346 O O . GLU B 1 151 ? -23.299 -8.944 0.084 1 92.55 151 GLU B O 1
#

Secondary structure (DSSP, 8-state):
--------------------------------------TTSEEEEEEEEETTEEEEEEEE-SSS-EEEEESSS--EEEEEEETTS-EEEEGGGTB------EEEEE-TT-EEEEEEEGGGG-PPSEEEEEEEEE--SSS----EEEEEEE-/--------------------------------------TTSEEEEEEEEETTEEEEEEEE-SSS-EEEEESSS--EEEEEEETTS-EEEEGGGTB------EEEEE-TT-EEEEEEEGGGG-PPSEEEEEEEEE--SSS----EEEEEEE-

Nearest PDB structures (foldseek):
  3isy-assembly1_A  TM=8.374E-01  e=1.780E-08  Bacillus subtilis
  5axh-assembly1_A  TM=5.812E-01  e=4.059E-03  Thermoanaerobacter pseudethanolicus ATCC 33223
  5jpm-assembly1_B  TM=5.034E-01  e=4.733E-02  Homo sapiens
  6fvi-assembly1_A  TM=3.141E-01  e=8.747E-02  Homo sapiens
  5ln8-assembly2_B  TM=4.069E-01  e=8.159E-01  Yersinia enterocolitica

Sequence (302 aa):
MKKLLVIFLSVIFMTACGAGNSEQTQGNGSDTNGSGIVAGEMVPSLAEKSTLMFEYKIKNQTESDVTLEFTSSQRYDFSVENKKGEEIYLFSSLASFLQALGKETVKPGEELVYEINVQEIGLEKGEYILNTWMTPKDGAKYKVKTNFTVEMKKLLVIFLSVIFMTACGAGNSEQTQGNGSDTNGSGIVAGEMVPSLAEKSTLMFEYKIKNQTESDVTLEFTSSQRYDFSVENKKGEEIYLFSSLASFLQALGKETVKPGEELVYEINVQEIGLEKGEYILNTWMTPKDGAKYKVKTNFTVE

Radius of gyration: 40.42 Å; Cα contacts (8 Å, |Δi|>4): 564; chains: 2; bounding box: 47×188×121 Å